Protein AF-A0ABC9W6N9-F1 (afdb_monomer_lite)

Foldseek 3Di:
DVLVVVVVVVVVVLVVVVVVLVVVVVVLVVVVVVVVVVLVVVVVVVVVPVVDDDDDDPDPDPVVVSVVVVVVVVVVSVVVVVVSVVVVVVSVVVVVVVVVVSVLPPQFDDDPADLVLLLQLQLCLDDVSKDALVSSLVSSCVVGVNSVHPDPVVSVVNVCCLVPDPQKDWAAPDPVCSPDHGTMIHGDPPPPDPPRNVVSCVVCVPCSPPPVSPD

Sequence (215 aa):
MQSIIVIVIVIIIIIVIVIIIIIIIIIVIVIIIIIVIVILRGWGGSLLQHHHHHRHRAGGDPCSSISIIIVIVIVIIIIIVIIIIVIVIVIIIIIVIVIVVIIRYRRHPKPPYSYLALIALVIRAAPGRRLKLAQIIQAISSLFPFFGGGYQGWKDSVRHNLSSNPCFAKVLKDPAKPKAKGNYWTVDAMAPPNKSIFDVWLSHPGDIVHPALRG

Structure (mmCIF, N/CA/C/O backbone):
data_AF-A0ABC9W6N9-F1
#
_entry.id   AF-A0ABC9W6N9-F1
#
loop_
_atom_site.group_PDB
_atom_site.id
_atom_site.type_symbol
_atom_site.label_atom_id
_atom_site.label_alt_id
_atom_site.label_comp_id
_atom_site.label_asym_id
_atom_site.label_entity_id
_atom_site.label_seq_id
_atom_site.pdbx_PDB_ins_code
_atom_site.Cartn_x
_atom_site.Cartn_y
_atom_site.Cartn_z
_atom_site.occupancy
_atom_site.B_iso_or_equiv
_atom_site.auth_seq_id
_atom_site.auth_comp_id
_atom_site.auth_asym_id
_atom_site.auth_atom_id
_atom_site.pdbx_PDB_model_num
ATOM 1 N N . MET A 1 1 ? 5.371 12.634 5.433 1.00 45.25 1 MET A N 1
ATOM 2 C CA . MET A 1 1 ? 6.660 13.110 4.881 1.00 45.25 1 MET A CA 1
ATOM 3 C C . MET A 1 1 ? 7.516 11.978 4.320 1.00 45.25 1 MET A C 1
ATOM 5 O O . MET A 1 1 ? 7.769 12.003 3.126 1.00 45.25 1 MET A O 1
ATOM 9 N N . GLN A 1 2 ? 7.874 10.952 5.107 1.00 51.97 2 GLN A N 1
ATOM 10 C CA . GLN A 1 2 ? 8.716 9.828 4.645 1.00 51.97 2 GLN A CA 1
ATOM 11 C C . GLN A 1 2 ? 8.194 9.128 3.372 1.00 51.97 2 GLN A C 1
ATOM 13 O O . GLN A 1 2 ? 8.961 8.900 2.446 1.00 51.97 2 GLN A O 1
ATOM 18 N N . SER A 1 3 ? 6.884 8.880 3.254 1.00 64.12 3 SER A N 1
ATOM 19 C CA . SER A 1 3 ? 6.321 8.237 2.054 1.00 64.12 3 SER A CA 1
ATOM 20 C C . SER A 1 3 ? 6.367 9.109 0.794 1.00 64.12 3 SER A C 1
ATOM 22 O O . SER A 1 3 ? 6.488 8.570 -0.295 1.00 64.12 3 SER A O 1
ATOM 24 N N . ILE A 1 4 ? 6.291 10.440 0.920 1.00 70.19 4 ILE A N 1
ATOM 25 C CA . ILE A 1 4 ? 6.306 11.355 -0.237 1.00 70.19 4 ILE A CA 1
ATOM 26 C C . ILE A 1 4 ? 7.721 11.456 -0.807 1.00 70.19 4 ILE A C 1
ATOM 28 O O . ILE A 1 4 ? 7.896 11.366 -2.013 1.00 70.19 4 ILE A O 1
ATOM 32 N N . ILE A 1 5 ? 8.731 11.561 0.060 1.00 72.31 5 ILE A N 1
ATOM 33 C CA . ILE A 1 5 ? 10.140 11.607 -0.353 1.00 72.31 5 ILE A CA 1
ATOM 34 C C . ILE A 1 5 ? 10.524 10.318 -1.090 1.00 72.31 5 ILE A C 1
ATOM 36 O O . ILE A 1 5 ? 11.121 10.381 -2.158 1.00 72.31 5 ILE A O 1
ATOM 40 N N . VAL A 1 6 ? 10.107 9.154 -0.578 1.00 73.06 6 VAL A N 1
ATOM 41 C CA . VAL A 1 6 ? 10.340 7.865 -1.252 1.00 73.06 6 VAL A CA 1
ATOM 42 C C . VAL A 1 6 ? 9.654 7.815 -2.620 1.00 73.06 6 VAL A C 1
ATOM 44 O O . VAL A 1 6 ? 10.265 7.371 -3.585 1.00 73.06 6 VAL A O 1
ATOM 47 N N . ILE A 1 7 ? 8.419 8.316 -2.732 1.00 71.75 7 ILE A N 1
ATOM 48 C CA . ILE A 1 7 ? 7.704 8.396 -4.016 1.00 71.75 7 ILE A CA 1
ATOM 49 C C . ILE A 1 7 ? 8.467 9.276 -5.011 1.00 71.75 7 ILE A C 1
ATOM 51 O O . ILE A 1 7 ? 8.666 8.871 -6.152 1.00 71.75 7 ILE A O 1
ATOM 55 N N . VAL A 1 8 ? 8.924 10.451 -4.579 1.00 78.00 8 VAL A N 1
ATOM 56 C CA . VAL A 1 8 ? 9.676 11.384 -5.429 1.00 78.00 8 VAL A CA 1
ATOM 57 C C . VAL A 1 8 ? 10.985 10.751 -5.906 1.00 78.00 8 VAL A C 1
ATOM 59 O O . VAL A 1 8 ? 11.274 10.795 -7.097 1.00 78.00 8 VAL A O 1
ATOM 62 N N . ILE A 1 9 ? 11.737 10.091 -5.019 1.00 79.12 9 ILE A N 1
ATOM 63 C CA . ILE A 1 9 ? 12.990 9.404 -5.375 1.00 79.12 9 ILE A CA 1
ATOM 64 C C . ILE A 1 9 ? 12.736 8.290 -6.395 1.00 79.12 9 ILE A C 1
ATOM 66 O O . ILE A 1 9 ? 13.444 8.198 -7.394 1.00 79.12 9 ILE A O 1
ATOM 70 N N . VAL A 1 10 ? 11.706 7.469 -6.180 1.00 78.50 10 VAL A N 1
ATOM 71 C CA . VAL A 1 10 ? 11.331 6.398 -7.113 1.00 78.50 10 VAL A CA 1
ATOM 72 C C . VAL A 1 10 ? 10.975 6.963 -8.488 1.00 78.50 10 VAL A C 1
ATOM 74 O O . VAL A 1 10 ? 11.448 6.447 -9.498 1.00 78.50 10 VAL A O 1
ATOM 77 N N . ILE A 1 11 ? 10.175 8.030 -8.540 1.00 80.62 11 ILE A N 1
ATOM 78 C CA . ILE A 1 11 ? 9.792 8.682 -9.799 1.00 80.62 11 ILE A CA 1
ATOM 79 C C . ILE A 1 11 ? 11.032 9.212 -10.526 1.00 80.62 11 ILE A C 1
ATOM 81 O O . ILE A 1 11 ? 11.170 8.990 -11.726 1.00 80.62 11 ILE A O 1
ATOM 85 N N . ILE A 1 12 ? 11.959 9.849 -9.807 1.00 84.31 12 ILE A N 1
ATOM 86 C CA . ILE A 1 12 ? 13.216 10.347 -10.380 1.00 84.31 12 ILE A CA 1
ATOM 87 C C . ILE A 1 12 ? 14.039 9.196 -10.969 1.00 84.31 12 ILE A C 1
ATOM 89 O O . ILE A 1 12 ? 14.492 9.300 -12.106 1.00 84.31 12 ILE A O 1
ATOM 93 N N . ILE A 1 13 ? 14.190 8.080 -10.246 1.00 82.25 13 ILE A N 1
ATOM 94 C CA . ILE A 1 13 ? 14.928 6.902 -10.734 1.00 82.25 13 ILE A CA 1
ATOM 95 C C . ILE A 1 13 ? 14.298 6.363 -12.025 1.00 82.25 13 ILE A C 1
ATOM 97 O O . ILE A 1 13 ? 15.013 6.084 -12.985 1.00 82.25 13 ILE A O 1
ATOM 101 N N . ILE A 1 14 ? 12.967 6.264 -12.078 1.00 79.88 14 ILE A N 1
ATOM 102 C CA . ILE A 1 14 ? 12.247 5.807 -13.274 1.00 79.88 14 ILE A CA 1
ATOM 103 C C . ILE A 1 14 ? 12.509 6.746 -14.456 1.00 79.88 14 ILE A C 1
ATOM 105 O O . ILE A 1 14 ? 12.846 6.277 -15.541 1.00 79.88 14 ILE A O 1
ATOM 109 N N . ILE A 1 15 ? 12.399 8.061 -14.249 1.00 83.94 15 ILE A N 1
ATOM 110 C CA . ILE A 1 15 ? 12.644 9.065 -15.293 1.00 83.94 15 ILE A CA 1
ATOM 111 C C . ILE A 1 15 ? 14.072 8.942 -15.834 1.00 83.94 15 ILE A C 1
ATOM 113 O O . ILE A 1 15 ? 14.265 8.917 -17.047 1.00 83.94 15 ILE A O 1
ATOM 117 N N . VAL A 1 16 ? 15.067 8.808 -14.953 1.00 86.00 16 VAL A N 1
ATOM 118 C CA . VAL A 1 16 ? 16.475 8.652 -15.347 1.00 86.00 16 VAL A CA 1
ATOM 119 C C . VAL A 1 16 ? 16.676 7.394 -16.196 1.00 86.00 16 VAL A C 1
ATOM 121 O O . VAL A 1 16 ? 17.311 7.465 -17.245 1.00 86.00 16 VAL A O 1
ATOM 124 N N . ILE A 1 17 ? 16.097 6.259 -15.798 1.00 81.31 17 ILE A N 1
ATOM 125 C CA . ILE A 1 17 ? 16.192 5.002 -16.558 1.00 81.31 17 ILE A CA 1
ATOM 126 C C . ILE A 1 17 ? 15.559 5.146 -17.949 1.00 81.31 17 ILE A C 1
ATOM 128 O O . ILE A 1 17 ? 16.148 4.719 -18.942 1.00 81.31 17 ILE A O 1
ATOM 132 N N . VAL A 1 18 ? 14.386 5.778 -18.042 1.00 82.19 18 VAL A N 1
ATOM 133 C CA . VAL A 1 18 ? 13.705 6.020 -19.324 1.00 82.19 18 VAL A CA 1
ATOM 134 C C . VAL A 1 18 ? 14.560 6.896 -20.240 1.00 82.19 18 VAL A C 1
ATOM 136 O O . VAL A 1 18 ? 14.723 6.570 -21.414 1.00 82.19 18 VAL A O 1
ATOM 139 N N . ILE A 1 19 ? 15.161 7.964 -19.708 1.00 85.56 19 ILE A N 1
ATOM 140 C CA . ILE A 1 19 ? 16.067 8.838 -20.466 1.00 85.56 19 ILE A CA 1
ATOM 141 C C . ILE A 1 19 ? 17.267 8.045 -20.999 1.00 85.56 19 ILE A C 1
ATOM 143 O O . ILE A 1 19 ? 17.601 8.171 -22.176 1.00 85.56 19 ILE A O 1
ATOM 147 N N . ILE A 1 20 ? 17.883 7.191 -20.176 1.00 83.88 20 ILE A N 1
ATOM 148 C CA . ILE A 1 20 ? 19.018 6.351 -20.593 1.00 83.88 20 ILE A CA 1
ATOM 149 C C . ILE A 1 20 ? 18.626 5.442 -21.767 1.00 83.88 20 ILE A C 1
ATOM 151 O O . ILE A 1 20 ? 19.380 5.324 -22.730 1.00 83.88 20 ILE A O 1
ATOM 155 N N . ILE A 1 21 ? 17.436 4.842 -21.737 1.00 82.12 21 ILE A N 1
ATOM 156 C CA . ILE A 1 21 ? 16.957 3.968 -22.821 1.00 82.12 21 ILE A CA 1
ATOM 157 C C . ILE A 1 21 ? 16.715 4.749 -24.102 1.00 82.12 21 ILE A C 1
ATOM 159 O O . ILE A 1 21 ? 17.116 4.295 -25.171 1.00 82.12 21 ILE A O 1
ATOM 163 N N . ILE A 1 22 ? 16.103 5.930 -24.004 1.00 83.88 22 ILE A N 1
ATOM 164 C CA . ILE A 1 22 ? 15.902 6.815 -25.155 1.00 83.88 22 ILE A CA 1
ATOM 165 C C . ILE A 1 22 ? 17.254 7.162 -25.789 1.00 83.88 22 ILE A C 1
ATOM 167 O O . ILE A 1 22 ? 17.398 7.071 -27.006 1.00 83.88 22 ILE A O 1
ATOM 171 N N . ILE A 1 23 ? 18.263 7.483 -24.976 1.00 86.94 23 ILE A N 1
ATOM 172 C CA . ILE A 1 23 ? 19.622 7.761 -25.457 1.00 86.94 23 ILE A CA 1
ATOM 173 C C . ILE A 1 23 ? 20.214 6.536 -26.168 1.00 86.94 23 ILE A C 1
ATOM 175 O O . ILE A 1 23 ? 20.739 6.678 -27.271 1.00 86.94 23 ILE A O 1
ATOM 179 N N . ILE A 1 24 ? 20.093 5.335 -25.593 1.00 83.62 24 ILE A N 1
ATOM 180 C CA . ILE A 1 24 ? 20.582 4.092 -26.217 1.00 83.62 24 ILE A CA 1
ATOM 181 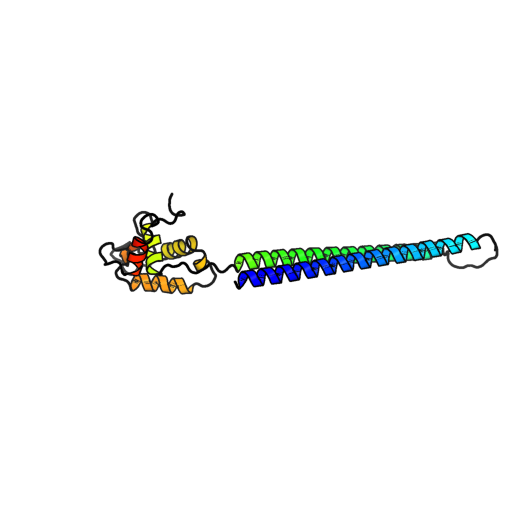C C . ILE A 1 24 ? 19.899 3.854 -27.569 1.00 83.62 24 ILE A C 1
ATOM 183 O O . ILE A 1 24 ? 20.578 3.558 -28.550 1.00 83.62 24 ILE A O 1
ATOM 187 N N . ILE A 1 25 ? 18.577 4.031 -27.647 1.00 82.56 25 ILE A N 1
ATOM 188 C CA . ILE A 1 25 ? 17.814 3.900 -28.896 1.00 82.56 25 ILE A CA 1
ATOM 189 C C . ILE A 1 25 ? 18.333 4.885 -29.949 1.00 82.56 25 ILE A C 1
ATOM 191 O O . ILE A 1 25 ? 18.595 4.484 -31.082 1.00 82.56 25 ILE A O 1
ATOM 195 N N . ILE A 1 26 ? 18.529 6.156 -29.581 1.00 87.06 26 ILE A N 1
ATOM 196 C CA . ILE A 1 26 ? 19.056 7.184 -30.489 1.00 87.06 26 ILE A CA 1
ATOM 197 C C . ILE A 1 26 ? 20.449 6.794 -30.995 1.00 87.06 26 ILE A C 1
ATOM 199 O O . ILE A 1 26 ? 20.699 6.866 -32.196 1.00 87.06 26 ILE A O 1
ATOM 203 N N . ILE A 1 27 ? 21.341 6.335 -30.112 1.00 85.50 27 ILE A N 1
ATOM 204 C CA . ILE A 1 27 ? 22.695 5.899 -30.487 1.00 85.50 27 ILE A CA 1
ATOM 205 C C . ILE A 1 27 ? 22.633 4.749 -31.496 1.00 85.50 27 ILE A C 1
ATOM 207 O O . ILE A 1 27 ? 23.319 4.791 -32.516 1.00 85.50 27 ILE A O 1
ATOM 211 N N . VAL A 1 28 ? 21.784 3.748 -31.254 1.00 82.81 28 VAL A N 1
ATOM 212 C CA . VAL A 1 28 ? 21.601 2.614 -32.172 1.00 82.81 28 VAL A CA 1
ATOM 213 C C . VAL A 1 28 ? 21.107 3.094 -33.536 1.00 82.81 28 VAL A C 1
ATOM 215 O O . VAL A 1 28 ? 21.670 2.701 -34.555 1.00 82.81 28 VAL A O 1
ATOM 218 N N . ILE A 1 29 ? 20.112 3.984 -33.575 1.00 83.81 29 ILE A N 1
ATOM 219 C CA . ILE A 1 29 ? 19.594 4.559 -34.827 1.00 83.81 29 ILE A CA 1
ATOM 220 C C . ILE A 1 29 ? 20.700 5.295 -35.590 1.00 83.81 29 ILE A C 1
ATOM 222 O O . ILE A 1 29 ? 20.851 5.104 -36.795 1.00 83.81 29 ILE A O 1
ATOM 226 N N . VAL A 1 30 ? 21.507 6.103 -34.901 1.00 87.88 30 VAL A N 1
ATOM 227 C CA . VAL A 1 30 ? 22.625 6.829 -35.518 1.00 87.88 30 VAL A CA 1
ATOM 228 C C . VAL A 1 30 ? 23.658 5.861 -36.098 1.00 87.88 30 VAL A C 1
ATOM 230 O O . VAL A 1 30 ? 24.093 6.051 -37.233 1.00 87.88 30 VAL A O 1
ATOM 233 N N . ILE A 1 31 ? 24.012 4.795 -35.373 1.00 83.44 31 ILE A N 1
ATOM 234 C CA . ILE A 1 31 ? 24.932 3.757 -35.866 1.00 83.44 31 ILE A CA 1
ATOM 235 C C . ILE A 1 31 ? 24.375 3.102 -37.135 1.00 83.44 31 ILE A C 1
ATOM 237 O O . ILE A 1 31 ? 25.110 2.941 -38.109 1.00 83.44 31 ILE A O 1
ATOM 241 N N . ILE A 1 32 ? 23.077 2.784 -37.163 1.00 80.31 32 ILE A N 1
ATOM 242 C CA . ILE A 1 32 ? 22.410 2.227 -38.348 1.00 80.31 32 ILE A CA 1
ATOM 243 C C . ILE A 1 32 ? 22.537 3.187 -39.534 1.00 80.31 32 ILE A C 1
ATOM 245 O O . ILE A 1 32 ? 22.957 2.770 -40.612 1.00 80.31 32 ILE A O 1
ATOM 249 N N . ILE A 1 33 ? 22.233 4.473 -39.337 1.00 85.38 33 ILE A N 1
ATOM 250 C CA . ILE A 1 33 ? 22.333 5.496 -40.389 1.00 85.38 33 ILE A CA 1
ATOM 251 C C . ILE A 1 33 ? 23.765 5.577 -40.933 1.00 85.38 33 ILE A C 1
ATOM 253 O O . ILE A 1 33 ? 23.958 5.603 -42.148 1.00 85.38 33 ILE A O 1
ATOM 257 N N . ILE A 1 34 ? 24.774 5.567 -40.058 1.00 85.12 34 ILE A N 1
ATOM 258 C CA . ILE A 1 34 ? 26.186 5.610 -40.463 1.00 85.12 34 ILE A CA 1
ATOM 259 C C . ILE A 1 34 ? 26.544 4.385 -41.311 1.00 85.12 34 ILE A C 1
ATOM 261 O O . ILE A 1 34 ? 27.134 4.543 -42.380 1.00 85.12 34 ILE A O 1
ATOM 265 N N . ILE A 1 35 ? 26.160 3.180 -40.881 1.00 81.00 35 ILE A N 1
ATOM 266 C CA . ILE A 1 35 ? 26.428 1.939 -41.625 1.00 81.00 35 ILE A CA 1
ATOM 267 C C . ILE A 1 35 ? 25.780 1.994 -43.013 1.00 81.00 35 ILE A C 1
ATOM 269 O O . ILE A 1 35 ? 26.439 1.700 -44.011 1.00 81.00 35 ILE A O 1
ATOM 273 N N . VAL A 1 36 ? 24.521 2.431 -43.096 1.00 81.69 36 VAL A N 1
ATOM 274 C CA . VAL A 1 36 ? 23.804 2.582 -44.370 1.00 81.69 36 VAL A CA 1
ATOM 275 C C . VAL A 1 36 ? 24.528 3.567 -45.292 1.00 81.69 36 VAL A C 1
ATOM 277 O O . VAL A 1 36 ? 24.762 3.252 -46.457 1.00 81.69 36 VAL A O 1
ATOM 280 N N . ILE A 1 37 ? 24.955 4.727 -44.781 1.00 82.81 37 ILE A N 1
ATOM 281 C CA . ILE A 1 37 ? 25.702 5.727 -45.563 1.00 82.81 37 ILE A CA 1
ATOM 282 C C . ILE A 1 37 ? 27.024 5.152 -46.086 1.00 82.81 37 ILE A C 1
ATOM 284 O O . ILE A 1 37 ? 27.371 5.382 -47.246 1.00 82.81 37 ILE A O 1
ATOM 288 N N . VAL A 1 38 ? 27.764 4.404 -45.262 1.00 82.25 38 VAL A N 1
ATOM 289 C CA . VAL A 1 38 ? 29.037 3.781 -45.661 1.00 82.25 38 VAL A CA 1
ATOM 290 C C . VAL A 1 38 ? 28.821 2.764 -46.783 1.00 82.25 38 VAL A C 1
ATOM 292 O O . VAL A 1 38 ? 29.557 2.787 -47.770 1.00 82.25 38 VAL A O 1
ATOM 295 N N . ILE A 1 39 ? 27.783 1.930 -46.686 1.00 75.62 39 ILE A N 1
ATOM 296 C CA . ILE A 1 39 ? 27.434 0.951 -47.727 1.00 75.62 39 ILE A CA 1
ATOM 297 C C . ILE A 1 39 ? 27.057 1.660 -49.035 1.00 75.62 39 ILE A C 1
ATOM 299 O O . ILE A 1 39 ? 27.590 1.319 -50.092 1.00 75.62 39 ILE A O 1
ATOM 303 N N . LEU A 1 40 ? 26.195 2.682 -48.971 1.00 75.88 40 LEU A N 1
ATOM 304 C CA . LEU A 1 40 ? 25.764 3.447 -50.148 1.00 75.88 40 LEU A CA 1
ATOM 305 C C . LEU A 1 40 ? 26.939 4.156 -50.841 1.00 75.88 40 LEU A C 1
ATOM 307 O O . LEU A 1 40 ? 27.027 4.157 -52.069 1.00 75.88 40 LEU A O 1
ATOM 311 N N . ARG A 1 41 ? 27.885 4.711 -50.072 1.00 77.44 41 ARG A N 1
ATOM 312 C CA . ARG A 1 41 ? 29.111 5.317 -50.622 1.00 77.44 41 ARG A CA 1
ATOM 313 C C . ARG A 1 41 ? 30.062 4.281 -51.230 1.00 77.44 41 ARG A C 1
ATOM 315 O O . ARG A 1 41 ? 30.667 4.564 -52.260 1.00 77.44 41 ARG A O 1
ATOM 322 N N . GLY A 1 42 ? 30.162 3.085 -50.646 1.00 65.38 42 GLY A N 1
ATOM 323 C CA . GLY A 1 42 ? 30.957 1.975 -51.190 1.00 65.38 42 GLY A CA 1
ATOM 324 C C . GLY A 1 42 ? 30.431 1.441 -52.530 1.00 65.38 42 GLY A C 1
ATOM 325 O O . GLY A 1 42 ? 31.217 1.075 -53.404 1.00 65.38 42 GLY A O 1
ATOM 326 N N . TRP A 1 43 ? 29.111 1.469 -52.736 1.00 57.91 43 TRP A N 1
ATOM 327 C CA . TRP A 1 43 ? 28.477 1.128 -54.017 1.00 57.91 43 TRP A CA 1
ATOM 328 C C . TRP A 1 43 ? 28.735 2.176 -55.108 1.00 57.91 43 TRP A C 1
ATOM 330 O O . TRP A 1 43 ? 28.989 1.813 -56.258 1.00 57.91 43 TRP A O 1
ATOM 340 N N . GLY A 1 44 ? 28.741 3.465 -54.751 1.00 54.72 44 GLY A N 1
ATOM 341 C CA . GLY A 1 44 ? 29.000 4.560 -55.694 1.00 54.72 44 GLY A CA 1
ATOM 342 C C . GLY A 1 44 ? 30.388 4.511 -56.350 1.00 54.72 44 GLY A C 1
ATOM 343 O O . GLY A 1 44 ? 30.533 4.914 -57.500 1.00 54.72 44 GLY A O 1
ATOM 344 N N . GLY A 1 45 ? 31.397 3.967 -55.659 1.00 53.16 45 GLY A N 1
ATOM 345 C CA . GLY A 1 45 ? 32.758 3.823 -56.195 1.00 53.16 45 GLY A CA 1
ATOM 346 C C . GLY A 1 45 ? 32.940 2.648 -57.165 1.00 53.16 45 GLY A C 1
ATOM 347 O O . GLY A 1 45 ? 33.686 2.764 -58.134 1.00 53.16 45 GLY A O 1
ATOM 348 N N . SER A 1 46 ? 32.232 1.532 -56.958 1.00 53.38 46 SER A N 1
ATOM 349 C CA . SER A 1 46 ? 32.385 0.332 -57.803 1.00 53.38 46 SER A CA 1
ATOM 350 C C . SER A 1 46 ? 31.701 0.464 -59.170 1.00 53.38 46 SER A C 1
ATOM 352 O O . SER A 1 46 ? 32.166 -0.119 -60.149 1.00 53.38 46 SER A O 1
ATOM 354 N N . LEU A 1 47 ? 30.633 1.264 -59.271 1.00 53.31 47 LEU A N 1
ATOM 355 C CA . LEU A 1 47 ? 29.901 1.464 -60.529 1.00 53.31 47 LEU A CA 1
ATOM 356 C C . LEU A 1 47 ? 30.684 2.318 -61.549 1.00 53.31 47 LEU A C 1
ATOM 358 O O . LEU A 1 47 ? 30.552 2.115 -62.752 1.00 53.31 47 LEU A O 1
ATOM 362 N N . LEU A 1 48 ? 31.536 3.237 -61.081 1.00 54.69 48 LEU A N 1
ATOM 363 C CA . LEU A 1 48 ? 32.344 4.124 -61.934 1.00 54.69 48 LEU A CA 1
ATOM 364 C C . LEU A 1 48 ? 33.602 3.453 -62.510 1.00 54.69 48 LEU A C 1
ATOM 366 O O . LEU A 1 48 ? 34.125 3.902 -63.526 1.00 54.69 48 LEU A O 1
ATOM 370 N N . GLN A 1 49 ? 34.082 2.363 -61.905 1.00 50.62 49 GLN A N 1
ATOM 371 C CA . GLN A 1 49 ? 35.320 1.689 -62.322 1.00 50.62 49 GLN A CA 1
ATOM 372 C C . GLN A 1 49 ? 35.076 0.512 -63.281 1.00 50.62 49 GLN A C 1
ATOM 374 O O . GLN A 1 49 ? 35.978 0.097 -64.011 1.00 50.62 49 GLN A O 1
ATOM 379 N N . HIS A 1 50 ? 33.835 0.019 -63.353 1.00 48.16 50 HIS A N 1
ATOM 380 C CA . HIS A 1 50 ? 33.453 -1.095 -64.223 1.00 48.16 50 HIS A CA 1
ATOM 381 C C . HIS A 1 50 ? 33.406 -0.727 -65.719 1.00 48.16 50 HIS A C 1
ATOM 383 O O . HIS A 1 50 ? 33.308 -1.616 -66.566 1.00 48.16 50 HIS A O 1
ATOM 389 N N . HIS A 1 51 ? 33.529 0.560 -66.073 1.00 52.59 51 HIS A N 1
ATOM 390 C CA . HIS A 1 51 ? 33.511 0.981 -67.474 1.00 52.59 51 HIS A CA 1
ATOM 391 C C . HIS A 1 51 ? 34.864 0.826 -68.198 1.00 52.59 51 HIS A C 1
ATOM 393 O O . HIS A 1 51 ? 34.892 0.972 -69.417 1.00 52.59 51 HIS A O 1
ATOM 399 N N . HIS A 1 52 ? 35.971 0.492 -67.506 1.00 53.22 52 HIS A N 1
ATOM 400 C CA . HIS A 1 52 ? 37.310 0.593 -68.114 1.00 53.22 52 HIS A CA 1
ATOM 401 C C . HIS A 1 52 ? 38.217 -0.649 -68.182 1.00 53.22 52 HIS A C 1
ATOM 403 O O . HIS A 1 52 ? 39.252 -0.551 -68.842 1.00 53.22 52 HIS A O 1
ATOM 409 N N . HIS A 1 53 ? 37.892 -1.825 -67.626 1.00 49.84 53 HIS A N 1
ATOM 410 C CA . HIS A 1 53 ? 38.812 -2.971 -67.766 1.00 49.84 53 HIS A CA 1
ATOM 411 C C . HIS A 1 53 ? 38.156 -4.360 -67.808 1.00 49.84 53 HIS A C 1
ATOM 413 O O . HIS A 1 53 ? 37.826 -4.954 -66.786 1.00 49.84 53 HIS A O 1
ATOM 419 N N . HIS A 1 54 ? 38.083 -4.929 -69.016 1.00 49.50 54 HIS A N 1
ATOM 420 C CA . HIS A 1 54 ? 38.037 -6.374 -69.230 1.00 49.50 54 HIS A CA 1
ATOM 421 C C . HIS A 1 54 ? 39.451 -6.961 -69.084 1.00 49.50 54 HIS A C 1
ATOM 423 O O . HIS A 1 54 ? 40.287 -6.768 -69.968 1.00 49.50 54 HIS A O 1
ATOM 429 N N . ARG A 1 55 ? 39.716 -7.727 -68.016 1.00 49.78 55 ARG A N 1
ATOM 430 C CA . ARG A 1 55 ? 40.568 -8.931 -68.083 1.00 49.78 55 ARG A CA 1
ATOM 431 C C . ARG A 1 55 ? 40.424 -9.821 -66.841 1.00 49.78 55 ARG A C 1
ATOM 433 O O . ARG A 1 55 ? 40.307 -9.347 -65.719 1.00 49.78 55 ARG A O 1
ATOM 440 N N . HIS A 1 56 ? 40.436 -11.124 -67.111 1.00 54.12 56 HIS A N 1
ATOM 441 C CA . HIS A 1 56 ? 40.235 -12.267 -66.220 1.00 54.12 56 HIS A CA 1
ATOM 442 C C . HIS A 1 56 ? 40.918 -12.189 -64.843 1.00 54.12 56 HIS A C 1
ATOM 444 O O . HIS A 1 56 ? 42.139 -12.067 -64.762 1.00 54.12 56 HIS A O 1
ATOM 450 N N . ARG A 1 57 ? 40.145 -12.442 -63.778 1.00 51.56 57 ARG A N 1
ATOM 451 C CA . ARG A 1 57 ? 40.585 -13.159 -62.569 1.00 51.56 57 ARG A CA 1
ATOM 452 C C . ARG A 1 57 ? 39.379 -13.827 -61.909 1.00 51.56 57 ARG A C 1
ATOM 454 O O . ARG A 1 57 ? 38.359 -13.181 -61.702 1.00 51.56 57 ARG A O 1
ATOM 461 N N . ALA A 1 58 ? 39.525 -15.108 -61.575 1.00 51.88 58 ALA A N 1
ATOM 462 C CA . ALA A 1 58 ? 38.642 -15.814 -60.657 1.00 51.88 58 ALA A CA 1
ATOM 463 C C . ALA A 1 58 ? 38.793 -15.182 -59.263 1.00 51.88 58 ALA A C 1
ATOM 465 O O . ALA A 1 58 ? 39.712 -15.505 -58.516 1.00 51.88 58 ALA A O 1
ATOM 466 N N . GLY A 1 59 ? 37.949 -14.202 -58.964 1.00 50.50 59 GLY A N 1
ATOM 467 C CA . GLY A 1 59 ? 37.778 -13.610 -57.644 1.00 50.50 59 GLY A CA 1
ATOM 468 C C . GLY A 1 59 ? 36.307 -13.751 -57.295 1.00 50.50 59 GLY A C 1
ATOM 469 O O . GLY A 1 59 ? 35.470 -13.408 -58.123 1.00 50.50 59 GLY A O 1
ATOM 470 N N . GLY A 1 60 ? 36.005 -14.334 -56.132 1.00 55.25 60 GLY A N 1
ATOM 471 C CA . GLY A 1 60 ? 34.632 -14.624 -55.714 1.00 55.25 60 GLY A CA 1
ATOM 472 C C . GLY A 1 60 ? 33.706 -13.416 -55.875 1.00 55.25 60 GLY A C 1
ATOM 473 O O . GLY A 1 60 ? 34.118 -12.287 -55.612 1.00 55.25 60 GLY A O 1
ATOM 474 N N . ASP A 1 61 ? 32.474 -13.671 -56.327 1.00 59.25 61 ASP A N 1
ATOM 475 C CA . ASP A 1 61 ? 31.504 -12.644 -56.705 1.00 59.25 61 ASP A CA 1
ATOM 476 C C . ASP A 1 61 ? 31.308 -11.610 -55.581 1.00 59.25 61 ASP A C 1
ATOM 478 O O . ASP A 1 61 ? 30.720 -11.940 -54.540 1.00 59.25 61 ASP A O 1
ATO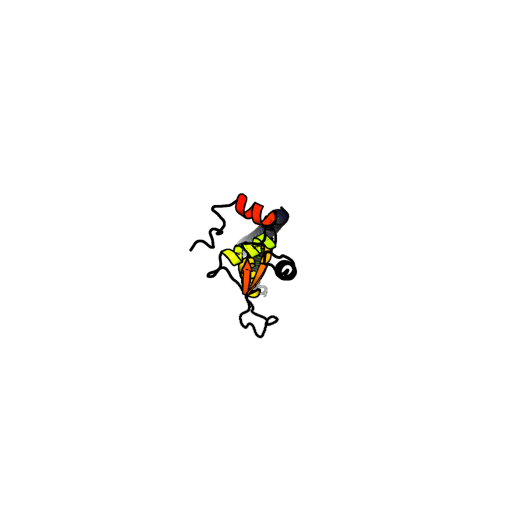M 482 N N . PRO A 1 62 ? 31.728 -10.344 -55.778 1.00 59.56 62 PRO A N 1
ATOM 483 C CA . PRO A 1 62 ? 31.615 -9.286 -54.771 1.00 59.56 62 PRO A CA 1
ATOM 484 C C . PRO A 1 62 ? 30.170 -9.062 -54.298 1.00 59.56 62 PRO A C 1
ATOM 486 O O . PRO A 1 62 ? 29.932 -8.725 -53.137 1.00 59.56 62 PRO A O 1
ATOM 489 N N . CYS A 1 63 ? 29.190 -9.318 -55.175 1.00 59.59 63 CYS A N 1
ATOM 490 C CA . CYS A 1 63 ? 27.760 -9.248 -54.865 1.00 59.59 63 CYS A CA 1
ATOM 491 C C . CYS A 1 63 ? 27.320 -10.244 -53.777 1.00 59.59 63 CYS A C 1
ATOM 493 O O . CYS A 1 63 ? 26.402 -9.942 -53.009 1.00 59.59 63 CYS A O 1
ATOM 495 N N . SER A 1 64 ? 27.976 -11.406 -53.667 1.00 65.25 64 SER A N 1
ATOM 496 C CA . SER A 1 64 ? 27.650 -12.416 -52.651 1.00 65.25 64 SER A CA 1
ATOM 497 C C . SER A 1 64 ? 28.132 -11.993 -51.259 1.00 65.25 64 SER A C 1
ATOM 499 O O . SER A 1 64 ? 27.369 -12.049 -50.295 1.00 65.25 64 SER A O 1
ATOM 501 N N . SER A 1 65 ? 29.354 -11.461 -51.154 1.00 68.38 65 SER A N 1
ATOM 502 C CA . SER A 1 65 ? 29.919 -10.982 -49.887 1.00 68.38 65 SER A CA 1
ATOM 503 C C . SER A 1 65 ? 29.183 -9.751 -49.349 1.00 68.38 65 SER A C 1
ATOM 505 O O . SER A 1 65 ? 28.927 -9.665 -48.150 1.00 68.38 65 SER A O 1
ATOM 507 N N . ILE A 1 66 ? 28.773 -8.827 -50.224 1.00 70.06 66 ILE A N 1
ATOM 508 C CA . ILE A 1 66 ? 27.986 -7.643 -49.840 1.00 70.06 66 ILE A CA 1
ATOM 509 C C . ILE A 1 66 ? 26.603 -8.045 -49.311 1.00 70.06 66 ILE A C 1
ATOM 511 O O . ILE A 1 66 ? 26.160 -7.524 -48.287 1.00 70.06 66 ILE A O 1
ATOM 515 N N . SER A 1 67 ? 25.944 -9.005 -49.963 1.00 74.00 67 SER A N 1
ATOM 516 C CA . SER A 1 67 ? 24.635 -9.505 -49.526 1.00 74.00 67 SER A CA 1
ATOM 517 C C . SER A 1 67 ? 24.708 -10.161 -48.143 1.00 74.00 67 SER A C 1
ATOM 519 O O . SER A 1 67 ? 23.836 -9.939 -47.306 1.00 74.00 67 SER A O 1
ATOM 521 N N . ILE A 1 68 ? 25.787 -10.898 -47.855 1.00 78.19 68 ILE A N 1
ATOM 522 C CA . ILE A 1 68 ? 26.020 -11.518 -46.542 1.00 78.19 68 ILE A CA 1
ATOM 523 C C . ILE A 1 68 ? 26.209 -10.458 -45.448 1.00 78.19 68 ILE A C 1
ATOM 525 O O . ILE A 1 68 ? 25.613 -10.571 -44.378 1.00 78.19 68 ILE A O 1
ATOM 529 N N . ILE A 1 69 ? 26.983 -9.400 -45.711 1.00 78.62 69 ILE A N 1
ATOM 530 C CA . ILE A 1 69 ? 27.200 -8.310 -44.745 1.00 78.62 69 ILE A CA 1
ATOM 531 C C . ILE A 1 69 ? 25.877 -7.614 -44.402 1.00 78.62 69 ILE A C 1
ATOM 533 O O . ILE A 1 69 ? 25.602 -7.362 -43.231 1.00 78.62 69 ILE A O 1
ATOM 537 N N . ILE A 1 70 ? 25.031 -7.351 -45.401 1.00 78.00 70 ILE A N 1
ATOM 538 C CA . ILE A 1 70 ? 23.714 -6.732 -45.193 1.00 78.00 70 ILE A CA 1
ATOM 539 C C . ILE A 1 70 ? 22.836 -7.614 -44.302 1.00 78.00 70 ILE A C 1
ATOM 541 O O . ILE A 1 70 ? 22.243 -7.120 -43.343 1.00 78.00 70 ILE A O 1
ATOM 545 N N . VAL A 1 71 ? 22.791 -8.919 -44.574 1.00 80.94 71 VAL A N 1
ATOM 546 C CA . VAL A 1 71 ? 22.024 -9.870 -43.759 1.00 80.94 71 VAL A CA 1
ATOM 547 C C . VAL A 1 71 ? 22.534 -9.887 -42.317 1.00 80.94 71 VAL A C 1
ATOM 549 O O . VAL A 1 71 ? 21.731 -9.792 -41.392 1.00 80.94 71 VAL A O 1
ATOM 552 N N . ILE A 1 72 ? 23.852 -9.927 -42.104 1.00 82.56 72 ILE A N 1
ATOM 553 C CA . ILE A 1 72 ? 24.451 -9.896 -40.760 1.00 82.56 72 ILE A CA 1
ATOM 554 C C . ILE A 1 72 ? 24.072 -8.608 -40.018 1.00 82.56 72 ILE A C 1
ATOM 556 O O . ILE A 1 72 ? 23.665 -8.665 -38.859 1.00 82.56 72 ILE A O 1
ATOM 560 N N . VAL A 1 73 ? 24.149 -7.451 -40.679 1.00 80.88 73 VAL A N 1
ATOM 561 C CA . VAL A 1 73 ? 23.774 -6.159 -40.084 1.00 80.88 73 VAL A CA 1
ATOM 562 C C . VAL A 1 73 ? 22.295 -6.139 -39.699 1.00 80.88 73 VAL A C 1
ATOM 564 O O . VAL A 1 73 ? 21.963 -5.742 -38.584 1.00 80.88 73 VAL A O 1
ATOM 567 N N . ILE A 1 74 ? 21.404 -6.611 -40.573 1.00 80.75 74 ILE A N 1
ATOM 568 C CA . ILE A 1 74 ? 19.964 -6.695 -40.288 1.00 80.75 74 ILE A CA 1
ATOM 569 C C . ILE A 1 74 ? 19.704 -7.602 -39.081 1.00 80.75 74 ILE A C 1
ATOM 5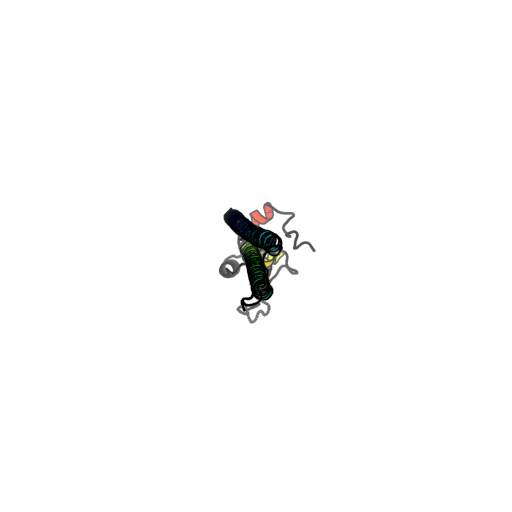71 O O . ILE A 1 74 ? 18.944 -7.232 -38.187 1.00 80.75 74 ILE A O 1
ATOM 575 N N . VAL A 1 75 ? 20.366 -8.758 -39.012 1.00 84.62 75 VAL A N 1
ATOM 576 C CA . VAL A 1 75 ? 20.243 -9.686 -37.880 1.00 84.62 75 VAL A CA 1
ATOM 577 C C . VAL A 1 75 ? 20.710 -9.031 -36.578 1.00 84.62 75 VAL A C 1
ATOM 579 O O . VAL A 1 75 ? 20.010 -9.117 -35.571 1.00 84.62 75 VAL A O 1
ATOM 582 N N . ILE A 1 76 ? 21.838 -8.314 -36.592 1.00 83.00 76 ILE A N 1
ATOM 583 C CA . ILE A 1 76 ? 22.338 -7.574 -35.423 1.00 83.00 76 ILE A CA 1
ATOM 584 C C . ILE A 1 76 ? 21.325 -6.514 -34.973 1.00 83.00 76 ILE A C 1
ATOM 586 O O . ILE A 1 76 ? 21.045 -6.402 -33.780 1.00 83.00 76 ILE A O 1
ATOM 590 N N . ILE A 1 77 ? 20.732 -5.770 -35.908 1.00 81.38 77 ILE A N 1
ATOM 591 C CA . ILE A 1 77 ? 19.708 -4.761 -35.603 1.00 81.38 77 ILE A CA 1
ATOM 592 C C . ILE A 1 77 ? 18.491 -5.411 -34.943 1.00 81.38 77 ILE A C 1
ATOM 594 O O . ILE A 1 77 ? 18.029 -4.928 -33.911 1.00 81.38 77 ILE A O 1
ATOM 598 N N . ILE A 1 78 ? 17.998 -6.521 -35.496 1.00 84.38 78 ILE A N 1
ATOM 599 C CA . ILE A 1 78 ? 16.859 -7.258 -34.934 1.00 84.38 78 ILE A CA 1
ATOM 600 C C . ILE A 1 78 ? 17.167 -7.704 -33.500 1.00 84.38 78 ILE A C 1
ATOM 602 O O . ILE A 1 78 ? 16.344 -7.503 -32.609 1.00 84.38 78 ILE A O 1
ATOM 606 N N . ILE A 1 79 ? 18.365 -8.241 -33.250 1.00 87.00 79 ILE A N 1
ATOM 607 C CA . ILE A 1 79 ? 18.795 -8.653 -31.908 1.00 87.00 79 ILE A CA 1
ATOM 608 C C . ILE A 1 79 ? 18.806 -7.458 -30.945 1.00 87.00 79 ILE A C 1
ATOM 610 O O . ILE A 1 79 ? 18.265 -7.558 -29.844 1.00 87.00 79 ILE A O 1
ATOM 614 N N . ILE A 1 80 ? 19.363 -6.313 -31.351 1.00 83.56 80 ILE A N 1
ATOM 615 C CA . ILE A 1 80 ? 19.401 -5.100 -30.520 1.00 83.56 80 ILE A CA 1
ATOM 616 C C . ILE A 1 80 ? 17.984 -4.607 -30.202 1.00 83.56 80 ILE A C 1
ATOM 618 O O . ILE A 1 80 ? 17.689 -4.287 -29.050 1.00 83.56 80 ILE A O 1
ATOM 622 N N . VAL A 1 81 ? 17.088 -4.585 -31.190 1.00 83.69 81 VAL A N 1
ATOM 623 C CA . VAL A 1 81 ? 15.684 -4.188 -30.999 1.00 83.69 81 VAL A CA 1
ATOM 624 C C . VAL A 1 81 ? 14.986 -5.119 -30.007 1.00 83.69 81 VAL A C 1
ATOM 626 O O . VAL A 1 81 ? 14.315 -4.639 -29.095 1.00 83.69 81 VAL A O 1
ATOM 629 N N . ILE A 1 82 ? 15.186 -6.434 -30.125 1.00 86.50 82 ILE A N 1
ATOM 630 C CA . ILE A 1 82 ? 14.638 -7.417 -29.179 1.00 86.50 82 ILE A CA 1
ATOM 631 C C . ILE A 1 82 ? 15.163 -7.157 -27.763 1.00 86.50 82 ILE A C 1
ATOM 633 O O . ILE A 1 82 ? 14.374 -7.128 -26.820 1.00 86.50 82 ILE A O 1
ATOM 637 N N . ILE A 1 83 ? 16.467 -6.913 -27.600 1.00 85.00 83 ILE A N 1
ATOM 638 C CA . ILE A 1 83 ? 17.071 -6.603 -26.294 1.00 85.00 83 ILE A CA 1
ATOM 639 C C . ILE A 1 83 ? 16.432 -5.349 -25.683 1.00 85.00 83 ILE A C 1
ATOM 641 O O . ILE A 1 83 ? 16.065 -5.361 -24.508 1.00 85.00 83 ILE A O 1
ATOM 645 N N . ILE A 1 84 ? 16.240 -4.289 -26.472 1.00 82.88 84 ILE A N 1
ATOM 646 C CA . ILE A 1 84 ? 15.593 -3.052 -26.015 1.00 82.88 84 ILE A CA 1
ATOM 647 C C . ILE A 1 84 ? 14.153 -3.327 -25.566 1.00 82.88 84 ILE A C 1
ATOM 649 O O . ILE A 1 84 ? 13.762 -2.888 -24.484 1.00 82.88 84 ILE A O 1
ATOM 653 N N . ILE A 1 85 ? 13.377 -4.089 -26.344 1.00 84.12 85 ILE A N 1
ATOM 654 C CA . ILE A 1 85 ? 12.000 -4.467 -25.988 1.00 84.12 85 ILE A CA 1
ATOM 655 C C . ILE A 1 85 ? 11.975 -5.228 -24.658 1.00 84.12 85 ILE A C 1
ATOM 657 O O . ILE A 1 85 ? 11.174 -4.905 -23.780 1.00 84.12 85 ILE A O 1
ATOM 661 N N . VAL A 1 86 ? 12.872 -6.199 -24.475 1.00 87.88 86 VAL A N 1
ATOM 662 C CA . VAL A 1 86 ? 12.975 -6.970 -23.228 1.00 87.88 86 VAL A CA 1
ATOM 663 C C . VAL A 1 86 ? 13.298 -6.055 -22.045 1.00 87.88 86 VAL A C 1
ATOM 665 O O . VAL A 1 86 ? 12.637 -6.148 -21.012 1.00 87.88 86 VAL A O 1
ATOM 668 N N . ILE A 1 87 ? 14.252 -5.132 -22.193 1.00 83.12 87 ILE A N 1
ATOM 669 C CA . ILE A 1 87 ? 14.605 -4.162 -21.144 1.00 83.12 87 ILE A CA 1
ATOM 670 C C . ILE A 1 87 ? 13.392 -3.301 -20.770 1.00 83.12 87 ILE A C 1
ATOM 672 O O . ILE A 1 87 ? 13.097 -3.135 -19.585 1.00 83.12 87 ILE A O 1
ATOM 676 N N . VAL A 1 88 ? 12.654 -2.795 -21.761 1.00 83.00 88 VAL A N 1
ATOM 677 C CA . VAL A 1 88 ? 11.442 -1.994 -21.537 1.00 83.00 88 VAL A CA 1
ATOM 678 C C . VAL A 1 88 ? 10.390 -2.795 -20.767 1.00 83.00 88 VAL A C 1
ATOM 680 O O . VAL A 1 88 ? 9.841 -2.291 -19.786 1.00 83.00 88 VAL A O 1
ATOM 683 N N . ILE A 1 89 ? 10.144 -4.052 -21.147 1.00 85.81 89 ILE A N 1
ATOM 684 C CA . ILE A 1 89 ? 9.199 -4.935 -20.445 1.00 85.81 89 ILE A CA 1
ATOM 685 C C . ILE A 1 89 ? 9.621 -5.138 -18.986 1.00 85.81 89 ILE A C 1
ATOM 687 O O . ILE A 1 89 ? 8.798 -4.990 -18.081 1.00 85.81 89 ILE A O 1
ATOM 691 N N . VAL A 1 90 ? 10.900 -5.431 -18.735 1.00 85.69 90 VAL A N 1
ATOM 692 C CA . VAL A 1 90 ? 11.431 -5.617 -17.374 1.00 85.69 90 VAL A CA 1
ATOM 693 C C . VAL A 1 90 ? 11.217 -4.361 -16.528 1.00 85.69 90 VAL A C 1
ATOM 695 O O . VAL A 1 90 ? 10.803 -4.455 -15.373 1.00 85.69 90 VAL A O 1
ATOM 698 N N . ILE A 1 91 ? 11.422 -3.177 -17.099 1.00 81.81 91 ILE A N 1
ATOM 699 C CA . ILE A 1 91 ? 11.212 -1.909 -16.391 1.00 81.81 91 ILE A CA 1
ATOM 700 C C . ILE A 1 91 ? 9.744 -1.678 -16.073 1.00 81.81 91 ILE A C 1
ATOM 702 O O . ILE A 1 91 ? 9.431 -1.296 -14.947 1.00 81.81 91 ILE A O 1
ATOM 706 N N . ILE A 1 92 ? 8.838 -1.952 -17.012 1.00 82.94 92 ILE A N 1
ATOM 707 C CA . ILE A 1 92 ? 7.394 -1.868 -16.759 1.00 82.94 92 ILE A CA 1
ATOM 708 C C . ILE A 1 92 ? 7.017 -2.773 -15.580 1.00 82.94 92 ILE A C 1
ATOM 710 O O . ILE A 1 92 ? 6.307 -2.335 -14.675 1.00 82.94 92 ILE A O 1
ATOM 714 N N . ILE A 1 93 ? 7.545 -3.999 -15.532 1.00 86.31 93 ILE A N 1
ATOM 715 C CA . ILE A 1 93 ? 7.313 -4.930 -14.420 1.00 86.31 93 ILE A CA 1
ATOM 716 C C . ILE A 1 93 ? 7.829 -4.347 -13.097 1.00 86.31 93 ILE A C 1
ATOM 718 O O . ILE A 1 93 ? 7.098 -4.346 -12.105 1.00 86.31 93 ILE A O 1
ATOM 722 N N . ILE A 1 94 ? 9.051 -3.806 -13.071 1.00 83.62 94 ILE A N 1
ATOM 723 C CA . ILE A 1 94 ? 9.624 -3.172 -11.873 1.00 83.62 94 ILE A CA 1
ATOM 724 C C . ILE A 1 94 ? 8.751 -1.999 -11.412 1.00 83.62 94 ILE A C 1
ATOM 726 O O . ILE A 1 94 ? 8.447 -1.897 -10.224 1.00 83.62 94 ILE A O 1
ATOM 730 N N . ILE A 1 95 ? 8.293 -1.147 -12.332 1.00 81.25 95 ILE A N 1
ATOM 731 C CA . ILE A 1 95 ? 7.406 -0.017 -12.029 1.00 81.25 95 ILE A CA 1
ATOM 732 C C . ILE A 1 95 ? 6.109 -0.514 -11.386 1.00 81.25 95 ILE A C 1
ATOM 734 O O . ILE A 1 95 ? 5.712 0.000 -10.340 1.00 81.25 95 ILE A O 1
ATOM 738 N N . VAL A 1 96 ? 5.471 -1.537 -11.961 1.00 84.88 96 VAL A N 1
ATOM 739 C CA . VAL A 1 96 ? 4.241 -2.128 -11.413 1.00 84.88 96 VAL A CA 1
ATOM 740 C C . VAL A 1 96 ? 4.480 -2.665 -10.002 1.00 84.88 96 VAL A C 1
ATOM 742 O O . VAL A 1 96 ? 3.705 -2.357 -9.095 1.00 84.88 96 VAL A O 1
ATOM 745 N N . ILE A 1 97 ? 5.569 -3.407 -9.783 1.00 84.56 97 ILE A N 1
ATOM 746 C CA . ILE A 1 97 ? 5.932 -3.933 -8.459 1.00 84.56 97 ILE A CA 1
ATOM 747 C C . ILE A 1 97 ? 6.107 -2.789 -7.462 1.00 84.56 97 ILE A C 1
ATOM 749 O O . ILE A 1 97 ? 5.536 -2.826 -6.372 1.00 84.56 97 ILE A O 1
ATOM 753 N N . VAL A 1 98 ? 6.853 -1.748 -7.828 1.00 81.19 98 VAL A N 1
ATOM 754 C CA . VAL A 1 98 ? 7.113 -0.611 -6.944 1.00 81.19 98 VAL A CA 1
ATOM 755 C C . VAL A 1 98 ? 5.829 0.155 -6.628 1.00 81.19 98 VAL A C 1
ATOM 757 O O . VAL A 1 98 ? 5.606 0.495 -5.468 1.00 81.19 98 VAL A O 1
ATOM 760 N N . ILE A 1 99 ? 4.940 0.372 -7.601 1.00 79.44 99 ILE A N 1
ATOM 761 C CA . ILE A 1 99 ? 3.625 0.991 -7.370 1.00 79.44 99 ILE A CA 1
ATOM 762 C C . ILE A 1 99 ? 2.809 0.157 -6.378 1.00 79.44 99 ILE A C 1
ATOM 764 O O . ILE A 1 99 ? 2.285 0.701 -5.402 1.00 79.44 99 ILE A O 1
ATOM 768 N N . VAL A 1 100 ? 2.735 -1.162 -6.577 1.00 80.25 100 VAL A N 1
ATOM 769 C CA . VAL A 1 100 ? 2.025 -2.076 -5.670 1.00 80.25 100 VAL A CA 1
ATOM 770 C C . VAL A 1 100 ? 2.615 -2.008 -4.261 1.00 80.25 100 VAL A C 1
ATOM 772 O O . VAL A 1 100 ? 1.870 -1.889 -3.286 1.00 80.25 100 VAL A O 1
ATOM 775 N N . VAL A 1 101 ? 3.942 -2.020 -4.138 1.00 79.19 101 VAL A N 1
ATOM 776 C CA . VAL A 1 101 ? 4.648 -1.876 -2.859 1.00 79.19 101 VAL A CA 1
ATOM 777 C C . VAL A 1 101 ? 4.316 -0.527 -2.219 1.00 79.19 101 VAL A C 1
ATOM 779 O O . VAL A 1 101 ? 3.895 -0.493 -1.069 1.00 79.19 101 VAL A O 1
ATOM 782 N N . ILE A 1 102 ? 4.394 0.588 -2.940 1.00 73.00 102 ILE A N 1
ATOM 783 C CA . ILE A 1 102 ? 4.073 1.922 -2.407 1.00 73.00 102 ILE A CA 1
ATOM 784 C C . ILE A 1 102 ? 2.632 1.988 -1.891 1.00 73.00 102 ILE A C 1
ATOM 786 O O . ILE A 1 102 ? 2.400 2.520 -0.803 1.00 73.00 102 ILE A O 1
ATOM 790 N N . ILE A 1 103 ? 1.670 1.433 -2.634 1.00 71.44 103 ILE A N 1
ATOM 791 C CA . ILE A 1 103 ? 0.267 1.360 -2.204 1.00 71.44 103 ILE A CA 1
ATOM 792 C C . ILE A 1 103 ? 0.162 0.584 -0.884 1.00 71.44 103 ILE A C 1
ATOM 794 O O . ILE A 1 103 ? -0.511 1.038 0.040 1.00 71.44 103 ILE A O 1
ATOM 798 N N . ARG A 1 104 ? 0.880 -0.537 -0.751 1.00 69.19 104 ARG A N 1
ATOM 799 C CA . ARG A 1 104 ? 0.918 -1.350 0.478 1.00 69.19 104 ARG A CA 1
ATOM 800 C C . ARG A 1 104 ? 1.665 -0.681 1.639 1.00 69.19 104 ARG A C 1
ATOM 802 O O . ARG A 1 104 ? 1.331 -0.939 2.791 1.00 69.19 104 ARG A O 1
ATOM 809 N N . TYR A 1 105 ? 2.656 0.167 1.363 1.00 65.75 105 TYR A N 1
ATOM 810 C CA . TYR A 1 105 ? 3.506 0.823 2.367 1.00 65.75 105 TYR A CA 1
ATOM 811 C C . TYR A 1 105 ? 3.017 2.210 2.800 1.00 65.75 105 TYR A C 1
ATOM 813 O O . TYR A 1 105 ? 3.669 2.855 3.632 1.00 65.75 105 TYR A O 1
ATOM 821 N N . ARG A 1 106 ? 1.867 2.687 2.305 1.00 64.31 106 ARG A N 1
ATOM 822 C CA . ARG A 1 106 ? 1.237 3.892 2.858 1.00 64.31 106 ARG A CA 1
ATOM 823 C C . ARG A 1 106 ? 0.837 3.631 4.309 1.00 64.31 106 ARG A C 1
ATOM 825 O O . ARG A 1 106 ? -0.199 3.042 4.598 1.00 64.31 106 ARG A O 1
ATOM 832 N N . ARG A 1 107 ? 1.675 4.085 5.245 1.00 65.75 107 ARG A N 1
ATOM 833 C CA . ARG A 1 107 ? 1.336 4.078 6.668 1.00 65.75 107 ARG A CA 1
ATOM 834 C C . ARG A 1 107 ? 0.195 5.057 6.884 1.00 65.75 107 ARG A C 1
ATOM 836 O O . ARG A 1 107 ? 0.384 6.269 6.785 1.00 65.75 107 ARG A O 1
ATOM 843 N N . HIS A 1 108 ? -0.983 4.522 7.167 1.00 76.75 108 HIS A N 1
ATOM 844 C CA . HIS A 1 108 ? -2.095 5.336 7.623 1.00 76.75 108 HIS A CA 1
ATOM 845 C C . HIS A 1 108 ? -1.708 6.026 8.941 1.00 76.75 108 HIS A C 1
ATOM 847 O O . HIS A 1 108 ? -0.977 5.438 9.742 1.00 76.75 108 HIS A O 1
ATOM 853 N N . PRO A 1 109 ? -2.130 7.275 9.173 1.00 76.00 109 PRO A N 1
ATOM 854 C CA . PRO A 1 109 ? -1.891 7.938 10.446 1.00 76.00 109 PRO A CA 1
ATOM 855 C C . PRO A 1 109 ? -2.661 7.224 11.562 1.00 76.00 109 PRO A C 1
ATOM 857 O O . PRO A 1 109 ? -3.760 6.708 11.345 1.00 76.00 109 PRO A O 1
ATOM 860 N N . LYS A 1 110 ? -2.082 7.197 12.768 1.00 78.06 110 LYS A N 1
ATOM 861 C CA . LYS A 1 110 ? -2.776 6.684 13.952 1.00 78.06 110 LYS A CA 1
ATOM 862 C C . LYS A 1 110 ? -4.016 7.556 14.208 1.00 78.06 110 LYS A C 1
ATOM 864 O O . LYS A 1 110 ? -3.865 8.777 14.257 1.00 78.06 110 LYS A O 1
ATOM 869 N N . PRO A 1 111 ? -5.209 6.968 14.397 1.00 82.25 111 PRO A N 1
ATOM 870 C CA . PRO A 1 111 ? -6.399 7.739 14.734 1.00 82.25 111 PRO A CA 1
ATOM 871 C C . PRO A 1 111 ? -6.203 8.524 16.043 1.00 82.25 111 PRO A C 1
ATOM 873 O O . PRO A 1 111 ? -5.567 7.996 16.963 1.00 82.25 111 PRO A O 1
ATOM 876 N N . PRO A 1 112 ? -6.771 9.736 16.178 1.00 80.75 112 PRO A N 1
ATOM 877 C CA . PRO A 1 112 ? -6.679 10.556 17.389 1.00 80.75 112 PRO A CA 1
ATOM 878 C C . PRO A 1 112 ? -7.619 10.055 18.506 1.00 80.75 112 PRO A C 1
ATOM 880 O O . PRO A 1 112 ? -8.246 10.841 19.207 1.00 80.75 112 PRO A O 1
ATOM 883 N N . TYR A 1 113 ? -7.735 8.736 18.677 1.00 81.31 113 TYR A N 1
ATOM 884 C CA . TYR A 1 113 ? -8.631 8.097 19.639 1.00 81.31 113 TYR A CA 1
ATOM 885 C C . TYR A 1 113 ? -7.861 7.117 20.526 1.00 81.31 113 TYR A C 1
ATOM 887 O O . TYR A 1 113 ? -6.972 6.392 20.066 1.00 81.31 113 TYR A O 1
ATOM 895 N N . SER A 1 114 ? -8.220 7.068 21.812 1.00 86.19 114 SER A N 1
ATOM 896 C CA . SER A 1 114 ? -7.733 6.031 22.725 1.00 86.19 114 SER A CA 1
ATOM 897 C C . SER A 1 114 ? -8.312 4.664 22.340 1.00 86.19 114 SER A C 1
ATOM 899 O O . SER A 1 114 ? -9.359 4.574 21.696 1.00 86.19 114 SER A O 1
ATOM 901 N N . TYR A 1 115 ? -7.675 3.568 22.764 1.00 88.75 115 TYR A N 1
ATOM 902 C CA . TYR A 1 115 ? -8.237 2.231 22.532 1.00 88.75 115 TYR A CA 1
ATOM 903 C C . TYR A 1 115 ? -9.639 2.074 23.130 1.00 88.75 115 TYR A C 1
ATOM 905 O O . TYR A 1 115 ? -10.482 1.418 22.529 1.00 88.75 115 TYR A O 1
ATOM 913 N N . LEU A 1 116 ? -9.914 2.713 24.269 1.00 87.88 116 LEU A N 1
ATOM 914 C CA . LEU A 1 116 ? -11.229 2.678 24.906 1.00 87.88 116 LEU A CA 1
ATOM 915 C C . LEU A 1 116 ? -12.278 3.367 24.040 1.00 87.88 116 LEU A C 1
ATOM 917 O O . LEU A 1 116 ? -13.344 2.801 23.819 1.00 87.88 116 LEU A O 1
ATOM 921 N N . ALA A 1 117 ? -11.954 4.547 23.509 1.00 84.31 117 ALA A N 1
ATOM 922 C CA . ALA A 1 117 ? -12.820 5.258 22.582 1.00 84.31 117 ALA A CA 1
ATOM 923 C C . ALA A 1 117 ? -13.122 4.418 21.334 1.00 84.31 117 ALA A C 1
ATOM 925 O O . ALA A 1 117 ? -14.282 4.283 20.954 1.00 84.31 117 ALA A O 1
ATOM 926 N N . LEU A 1 118 ? -12.098 3.792 20.743 1.00 87.25 118 LEU A N 1
ATOM 927 C CA . LEU A 1 118 ? -12.252 2.920 19.574 1.00 87.25 118 LEU A CA 1
ATOM 928 C C . LEU A 1 118 ? -13.166 1.722 19.865 1.00 87.25 118 LEU A C 1
ATOM 930 O O . LEU A 1 118 ? -14.065 1.425 19.082 1.00 87.25 118 LEU A O 1
ATOM 934 N N . ILE A 1 119 ? -12.958 1.044 20.998 1.00 90.81 119 ILE A N 1
ATOM 935 C CA . ILE A 1 119 ? -13.768 -0.109 21.419 1.00 90.81 119 ILE A CA 1
ATOM 936 C C . ILE A 1 119 ? -15.217 0.320 21.683 1.00 90.81 119 ILE A C 1
ATOM 938 O O . ILE A 1 119 ? -16.149 -0.329 21.207 1.00 90.81 119 ILE A O 1
ATOM 942 N N . ALA A 1 120 ? -15.420 1.420 22.410 1.00 87.31 120 ALA A N 1
ATOM 943 C CA . ALA A 1 120 ? -16.749 1.932 22.719 1.00 87.31 120 ALA A CA 1
ATOM 944 C C . ALA A 1 120 ? -17.510 2.336 21.449 1.00 87.31 120 ALA A C 1
ATOM 946 O O . ALA A 1 120 ? -18.690 2.014 21.322 1.00 87.31 120 ALA A O 1
ATOM 947 N N . LEU A 1 121 ? -16.829 2.974 20.493 1.00 85.38 121 LEU A N 1
ATOM 948 C CA . LEU A 1 121 ? -17.391 3.370 19.203 1.00 85.38 121 LEU A CA 1
ATOM 949 C C . LEU A 1 121 ? -17.953 2.161 18.442 1.00 85.38 121 LEU A C 1
ATOM 951 O O . LEU A 1 121 ? -19.125 2.159 18.065 1.00 85.38 121 LEU A O 1
ATOM 955 N N . VAL A 1 122 ? -17.150 1.103 18.267 1.00 90.06 122 VAL A N 1
ATOM 956 C CA . VAL A 1 122 ? -17.577 -0.074 17.490 1.00 90.06 122 VAL A CA 1
ATOM 957 C C . VAL A 1 122 ? -18.664 -0.885 18.190 1.00 90.06 122 VAL A C 1
ATOM 959 O O . VAL A 1 122 ? -19.580 -1.368 17.530 1.00 90.06 122 VAL A O 1
ATOM 962 N N . ILE A 1 123 ? -18.616 -1.007 19.522 1.00 89.69 123 ILE A N 1
ATOM 963 C CA . ILE A 1 123 ? -19.669 -1.689 20.290 1.00 89.69 123 ILE A CA 1
ATOM 964 C C . ILE A 1 123 ? -20.980 -0.905 20.204 1.00 89.69 123 ILE A C 1
ATOM 966 O O . ILE A 1 123 ? -22.041 -1.500 20.018 1.00 89.69 123 ILE A O 1
ATOM 970 N N . ARG A 1 124 ? -20.927 0.429 20.300 1.00 85.25 124 ARG A N 1
ATOM 971 C CA . ARG A 1 124 ? -22.117 1.278 20.190 1.00 85.25 124 ARG A CA 1
ATOM 972 C C . ARG A 1 124 ? -22.724 1.235 18.794 1.00 85.25 124 ARG A C 1
ATOM 974 O O . ARG A 1 124 ? -23.944 1.274 18.706 1.00 85.25 124 ARG A O 1
ATOM 981 N N . ALA A 1 125 ? -21.928 1.159 17.737 1.00 84.25 125 ALA A N 1
ATOM 982 C CA . ALA A 1 125 ? -22.456 1.063 16.379 1.00 84.25 125 ALA A CA 1
ATOM 983 C C . ALA A 1 125 ? -23.091 -0.304 16.063 1.00 84.25 125 ALA A C 1
ATOM 985 O O . ALA A 1 125 ? -23.851 -0.423 15.107 1.00 84.25 125 ALA A O 1
ATOM 986 N N . ALA A 1 126 ? -22.795 -1.340 16.851 1.00 87.50 126 ALA A N 1
ATOM 987 C CA . ALA A 1 126 ? -23.299 -2.680 16.597 1.00 87.50 126 ALA A CA 1
ATOM 988 C C . ALA A 1 126 ? -24.800 -2.832 16.915 1.00 87.50 126 ALA A C 1
ATOM 990 O O . ALA A 1 126 ? -25.283 -2.297 17.924 1.00 87.50 126 ALA A O 1
ATOM 991 N N . PRO A 1 127 ? -25.533 -3.650 16.135 1.00 84.56 127 PRO A N 1
ATOM 992 C CA . PRO A 1 127 ? -26.905 -4.015 16.463 1.00 84.56 127 PRO A CA 1
ATOM 993 C C . PRO A 1 127 ? -26.943 -4.729 17.821 1.00 84.56 127 PRO A C 1
ATOM 995 O O . PRO A 1 127 ? -26.220 -5.696 18.066 1.00 84.56 127 PRO A O 1
ATOM 998 N N . GLY A 1 128 ? -27.761 -4.214 18.740 1.00 85.62 128 GLY A N 1
ATOM 999 C CA . GLY A 1 128 ? -27.846 -4.718 20.114 1.00 85.62 128 GLY A CA 1
ATOM 1000 C C . GLY A 1 128 ? -26.718 -4.264 21.047 1.00 85.62 128 GLY A C 1
ATOM 1001 O O . GLY A 1 128 ? -26.573 -4.850 22.117 1.00 85.62 128 GLY A O 1
ATOM 1002 N N . ARG A 1 129 ? -25.921 -3.251 20.658 1.00 88.12 129 ARG A N 1
ATOM 1003 C CA . ARG A 1 129 ? -24.886 -2.596 21.489 1.00 88.12 129 ARG A CA 1
ATOM 1004 C C . ARG A 1 129 ? -23.868 -3.566 22.106 1.00 88.12 129 ARG A C 1
ATOM 1006 O O . ARG A 1 129 ? -23.325 -3.309 23.177 1.00 88.12 129 ARG A O 1
ATOM 1013 N N . ARG A 1 130 ? -23.612 -4.696 21.440 1.00 91.06 130 ARG A N 1
ATOM 1014 C CA . ARG A 1 130 ? -22.731 -5.757 21.940 1.00 91.06 130 ARG A CA 1
ATOM 1015 C C . ARG A 1 130 ? -21.975 -6.447 20.814 1.00 91.06 130 ARG A C 1
ATOM 1017 O O . ARG A 1 130 ? -22.542 -6.723 19.761 1.00 91.06 130 ARG A O 1
ATOM 1024 N N . LEU A 1 131 ? -20.713 -6.794 21.051 1.00 93.50 131 LEU A N 1
ATOM 1025 C CA . LEU A 1 131 ? -19.859 -7.484 20.076 1.00 93.50 131 LEU A CA 1
ATOM 1026 C C . LEU A 1 131 ? -18.957 -8.524 20.739 1.00 93.50 131 LEU A C 1
ATOM 1028 O O . LEU A 1 131 ? -18.547 -8.381 21.887 1.00 93.50 131 LEU A O 1
ATOM 1032 N N . LYS A 1 132 ? -18.584 -9.569 19.999 1.00 94.31 132 LYS A N 1
ATOM 1033 C CA . LYS A 1 132 ? -17.515 -10.494 20.408 1.00 94.31 132 LYS A CA 1
ATOM 1034 C C . LYS A 1 132 ? -16.150 -9.835 20.207 1.00 94.31 132 LYS A C 1
ATOM 1036 O O . LYS A 1 132 ? -15.979 -9.045 19.285 1.00 94.31 132 LYS A O 1
ATOM 1041 N N . LEU A 1 133 ? -15.139 -10.251 20.974 1.00 93.62 133 LEU A N 1
ATOM 1042 C CA . LEU A 1 133 ? -13.756 -9.756 20.828 1.00 93.62 133 LEU A CA 1
ATOM 1043 C C . LEU A 1 133 ? -13.254 -9.785 19.371 1.00 93.62 133 LEU A C 1
ATOM 1045 O O . LEU A 1 133 ? -12.661 -8.819 18.902 1.00 93.62 133 LEU A O 1
ATOM 1049 N N . ALA A 1 134 ? -13.508 -10.883 18.649 1.00 93.06 134 ALA A N 1
ATOM 1050 C CA . ALA A 1 134 ? -13.107 -11.012 17.248 1.00 93.06 134 ALA A CA 1
ATOM 1051 C C . ALA A 1 134 ? -13.787 -9.965 16.350 1.00 93.06 134 ALA A C 1
ATOM 1053 O O . ALA A 1 134 ? -13.136 -9.394 15.480 1.00 93.06 134 ALA A O 1
ATOM 1054 N N . GLN A 1 135 ? -15.063 -9.668 16.611 1.00 93.88 135 GLN A N 1
ATOM 1055 C CA . GLN A 1 135 ? -15.822 -8.660 15.873 1.00 93.88 135 GLN A CA 1
ATOM 1056 C C . GLN A 1 135 ? -15.347 -7.243 16.211 1.00 93.88 135 GLN A C 1
ATOM 1058 O O . GLN A 1 135 ? -15.253 -6.422 15.312 1.00 93.88 135 GLN A O 1
ATOM 1063 N N . ILE A 1 136 ? -14.987 -6.965 17.470 1.00 94.19 136 ILE A N 1
ATOM 1064 C CA . ILE A 1 136 ? -14.401 -5.675 17.882 1.00 94.19 136 ILE A CA 1
ATOM 1065 C C . ILE A 1 136 ? -13.089 -5.431 17.134 1.00 94.19 136 ILE A C 1
ATOM 1067 O O . ILE A 1 136 ? -12.902 -4.376 16.537 1.00 94.19 136 ILE A O 1
ATOM 1071 N N . ILE A 1 137 ? -12.197 -6.424 17.130 1.00 93.88 137 ILE A N 1
ATOM 1072 C CA . ILE A 1 137 ? -10.926 -6.367 16.401 1.00 93.88 137 ILE A CA 1
ATOM 1073 C C . ILE A 1 137 ? -11.182 -6.122 14.906 1.00 93.88 137 ILE A C 1
ATOM 1075 O O . ILE A 1 137 ? -10.605 -5.204 14.333 1.00 93.88 137 ILE A O 1
ATOM 1079 N N . GLN A 1 138 ? -12.075 -6.896 14.287 1.00 93.00 138 GLN A N 1
ATOM 1080 C CA . GLN A 1 138 ? -12.388 -6.752 12.865 1.00 93.00 138 GLN A CA 1
ATOM 1081 C C . GLN A 1 138 ? -12.981 -5.375 12.533 1.00 93.00 138 GLN A C 1
ATOM 1083 O O . GLN A 1 138 ? -12.545 -4.749 11.569 1.00 93.00 138 GLN A O 1
ATOM 1088 N N . ALA A 1 139 ? -13.924 -4.889 13.344 1.00 91.12 139 ALA A N 1
ATOM 1089 C CA . ALA A 1 139 ? -14.567 -3.594 13.155 1.00 91.12 139 ALA A CA 1
ATOM 1090 C C . ALA A 1 139 ? -13.562 -2.440 13.276 1.00 91.12 139 ALA A C 1
ATOM 1092 O O . ALA A 1 139 ? -13.543 -1.546 12.435 1.00 91.12 139 ALA A O 1
ATOM 1093 N N . ILE A 1 140 ? -12.673 -2.471 14.277 1.00 91.50 140 ILE A N 1
ATOM 1094 C CA . ILE A 1 140 ? -11.631 -1.445 14.439 1.00 91.50 140 ILE A CA 1
ATOM 1095 C C . ILE A 1 140 ? -10.704 -1.420 13.215 1.00 91.50 140 ILE A C 1
ATOM 1097 O O . ILE A 1 140 ? -10.403 -0.341 12.708 1.00 91.50 140 ILE A O 1
ATOM 1101 N N . SER A 1 141 ? -10.280 -2.583 12.708 1.00 91.12 141 SER A N 1
ATOM 1102 C CA . SER A 1 141 ? -9.401 -2.643 11.534 1.00 91.12 141 SER A CA 1
ATOM 1103 C C . SER A 1 141 ? -10.087 -2.271 10.222 1.00 91.12 141 SER A C 1
ATOM 1105 O O . SER A 1 141 ? -9.410 -1.791 9.318 1.00 91.12 141 SER A O 1
ATOM 1107 N N . SER A 1 142 ? -11.404 -2.471 10.103 1.00 88.81 142 SER A N 1
ATOM 1108 C CA . SER A 1 142 ? -12.163 -2.034 8.926 1.00 88.81 142 SER A CA 1
ATOM 1109 C C . SER A 1 142 ? -12.444 -0.531 8.939 1.00 88.81 142 SER A C 1
ATOM 1111 O O . SER A 1 142 ? -12.425 0.097 7.888 1.00 88.81 142 SER A O 1
ATOM 1113 N N . LEU A 1 143 ? -12.687 0.049 10.119 1.00 86.50 143 LEU A N 1
ATOM 1114 C CA . LEU A 1 143 ? -12.942 1.484 10.286 1.00 86.50 143 LEU A CA 1
ATOM 1115 C C . LEU A 1 143 ? -11.676 2.326 10.159 1.00 86.50 143 LEU A C 1
ATOM 1117 O O . LEU A 1 143 ? -11.707 3.418 9.600 1.00 86.50 143 LEU A O 1
ATOM 1121 N N . PHE 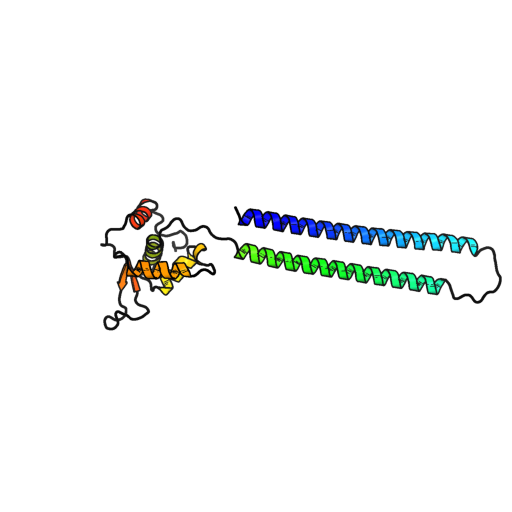A 1 144 ? -10.561 1.822 10.680 1.00 87.38 144 PHE A N 1
ATOM 1122 C CA . PHE A 1 144 ? -9.312 2.562 10.751 1.00 87.38 144 PHE A CA 1
ATOM 1123 C C . PHE A 1 144 ? -8.198 1.761 10.070 1.00 87.38 144 PHE A C 1
ATOM 1125 O O . PHE A 1 144 ? -7.601 0.875 10.694 1.00 87.38 144 PHE A O 1
ATOM 1132 N N . PRO A 1 145 ? -7.847 2.112 8.818 1.00 84.44 145 PRO A N 1
ATOM 1133 C CA . PRO A 1 145 ? -6.830 1.405 8.038 1.00 84.44 145 PRO A CA 1
ATOM 1134 C C . PRO A 1 145 ? -5.450 1.303 8.717 1.00 84.44 145 PRO A C 1
ATOM 1136 O O . PRO A 1 145 ? -4.673 0.402 8.407 1.00 84.44 145 PRO A O 1
ATOM 1139 N N . PHE A 1 146 ? -5.157 2.165 9.701 1.00 85.75 146 PHE A N 1
ATOM 1140 C CA . PHE A 1 146 ? -3.983 2.057 10.583 1.00 85.75 146 PHE A CA 1
ATOM 1141 C C . PHE A 1 146 ? -3.829 0.672 11.230 1.00 85.75 146 PHE A C 1
ATOM 1143 O O . PHE A 1 146 ? -2.710 0.176 11.353 1.00 85.75 146 PHE A O 1
ATOM 1150 N N . PHE A 1 147 ? -4.932 0.020 11.608 1.00 87.50 147 PHE A N 1
ATOM 1151 C CA . PHE A 1 147 ? -4.911 -1.291 12.267 1.00 87.50 147 PHE A CA 1
ATOM 1152 C C . PHE A 1 147 ? -4.960 -2.478 11.289 1.00 87.50 147 PHE A C 1
ATOM 1154 O O . PHE A 1 147 ? -4.888 -3.626 11.728 1.00 87.50 147 PHE A O 1
ATOM 1161 N N . GLY A 1 148 ? -5.063 -2.225 9.979 1.00 81.62 148 GLY A N 1
ATOM 1162 C CA . GLY A 1 148 ? -5.081 -3.249 8.925 1.00 81.62 148 GLY A CA 1
ATOM 1163 C C . GLY A 1 148 ? -3.696 -3.735 8.476 1.00 81.62 148 GLY A C 1
ATOM 1164 O O . GLY A 1 148 ? -3.601 -4.610 7.618 1.00 81.62 148 GLY A O 1
ATOM 1165 N N . GLY A 1 149 ? -2.617 -3.169 9.027 1.00 79.69 149 GLY A N 1
ATOM 1166 C CA . GLY A 1 149 ? -1.242 -3.547 8.692 1.00 79.69 149 GLY A CA 1
ATOM 1167 C C . GLY A 1 149 ? -0.795 -4.898 9.270 1.00 79.69 149 GLY A C 1
ATOM 1168 O O . GLY A 1 149 ? -1.512 -5.566 10.014 1.00 79.69 149 GLY A O 1
ATOM 1169 N N . GLY A 1 150 ? 0.449 -5.288 8.964 1.00 77.06 150 GLY A N 1
ATOM 1170 C CA . GLY A 1 150 ? 1.037 -6.546 9.448 1.00 77.06 150 GLY A CA 1
ATOM 1171 C C . GLY A 1 150 ? 1.244 -6.610 10.968 1.00 77.06 150 GLY A C 1
ATOM 1172 O O . GLY A 1 150 ? 1.241 -7.696 11.541 1.00 77.06 150 GLY A O 1
ATOM 1173 N N . TYR A 1 151 ? 1.369 -5.463 11.644 1.00 82.69 151 TYR A N 1
ATOM 1174 C CA . TYR A 1 151 ? 1.548 -5.399 13.095 1.00 82.69 151 TYR A CA 1
ATOM 1175 C C . TYR A 1 151 ? 0.250 -5.721 13.849 1.00 82.69 151 TYR A C 1
ATOM 1177 O O . TYR A 1 151 ? -0.766 -5.050 13.678 1.00 82.69 151 TYR A O 1
ATOM 1185 N N . GLN A 1 152 ? 0.301 -6.721 14.734 1.00 87.25 152 GLN A N 1
ATOM 1186 C CA . GLN A 1 152 ? -0.871 -7.231 15.461 1.00 87.25 152 GLN A CA 1
ATOM 1187 C C . GLN A 1 152 ? -0.892 -6.886 16.959 1.00 87.25 152 GLN A C 1
ATOM 1189 O O . GLN A 1 152 ? -1.872 -7.209 17.629 1.00 87.25 152 GLN A O 1
ATOM 1194 N N . GLY A 1 153 ? 0.136 -6.216 17.499 1.00 89.31 153 GLY A N 1
ATOM 1195 C CA . GLY A 1 153 ? 0.254 -5.961 18.947 1.00 89.31 153 GLY A CA 1
ATOM 1196 C C . GLY A 1 153 ? -0.847 -5.063 19.525 1.00 89.31 153 GLY A C 1
ATOM 1197 O O . GLY A 1 153 ? -1.198 -5.168 20.696 1.00 89.31 153 GLY A O 1
ATOM 1198 N N . TRP A 1 154 ? -1.504 -4.252 18.693 1.00 92.19 154 TRP A N 1
ATOM 1199 C CA . TRP A 1 154 ? -2.681 -3.480 19.104 1.00 92.19 154 TRP A CA 1
ATOM 1200 C C . TRP A 1 154 ? -3.859 -4.372 19.547 1.00 92.19 154 TRP A C 1
ATOM 1202 O O . TRP A 1 154 ? -4.684 -3.949 20.359 1.00 92.19 154 TRP A O 1
ATOM 1212 N N . LYS A 1 155 ? -3.938 -5.626 19.067 1.00 94.62 155 LYS A N 1
ATOM 1213 C CA . LYS A 1 155 ? -4.965 -6.591 19.490 1.00 94.62 155 LYS A CA 1
ATOM 1214 C C . LYS A 1 155 ? -4.801 -6.980 20.960 1.00 94.62 155 LYS A C 1
ATOM 1216 O O . LYS A 1 155 ? -5.805 -7.243 21.623 1.00 94.62 155 LYS A O 1
ATOM 1221 N N . ASP A 1 156 ? -3.569 -7.004 21.472 1.00 93.62 156 ASP A N 1
ATOM 1222 C CA . ASP A 1 156 ? -3.296 -7.190 22.901 1.00 93.62 156 ASP A CA 1
ATOM 1223 C C . ASP A 1 156 ? -3.758 -5.987 23.710 1.00 93.62 156 ASP A C 1
ATOM 1225 O O . ASP A 1 156 ? -4.438 -6.157 24.721 1.00 93.62 156 ASP A O 1
ATOM 1229 N N . SER A 1 157 ? -3.507 -4.772 23.216 1.00 94.12 157 SER A N 1
ATOM 1230 C CA . SER A 1 157 ? -4.034 -3.557 23.840 1.00 94.12 157 SER A CA 1
ATOM 1231 C C . SER A 1 157 ? -5.564 -3.580 23.914 1.00 94.12 157 SER A C 1
ATOM 1233 O O . SER A 1 157 ? -6.125 -3.215 24.943 1.00 94.12 157 SER A O 1
ATOM 1235 N N . VAL A 1 158 ? -6.260 -4.063 22.878 1.00 93.62 158 VAL A N 1
ATOM 1236 C CA . VAL A 1 158 ? -7.727 -4.222 22.908 1.00 93.62 158 VAL A CA 1
ATOM 1237 C C . VAL A 1 158 ? -8.167 -5.243 23.962 1.00 93.62 158 VAL A C 1
ATOM 1239 O O . VAL A 1 158 ? -9.063 -4.954 24.753 1.00 93.62 158 VAL A O 1
ATOM 1242 N N . ARG A 1 159 ? -7.528 -6.421 24.014 1.00 94.00 159 ARG A N 1
ATOM 1243 C CA . ARG A 1 159 ? -7.833 -7.465 25.013 1.00 94.00 159 ARG A CA 1
ATOM 1244 C C . ARG A 1 159 ? -7.634 -6.975 26.445 1.00 94.00 159 ARG A C 1
ATOM 1246 O O . ARG A 1 159 ? -8.490 -7.217 27.296 1.00 94.00 159 ARG A O 1
ATOM 1253 N N . HIS A 1 160 ? -6.519 -6.289 26.682 1.00 92.19 160 HIS A N 1
ATOM 1254 C CA . HIS A 1 160 ? -6.187 -5.696 27.969 1.00 92.19 160 HIS A CA 1
ATOM 1255 C C . HIS A 1 160 ? -7.245 -4.666 28.374 1.00 92.19 160 HIS A C 1
ATOM 1257 O O . HIS A 1 160 ? -7.851 -4.794 29.431 1.00 92.19 160 HIS A O 1
ATOM 1263 N N . ASN A 1 161 ? -7.571 -3.717 27.491 1.00 91.88 161 ASN A N 1
ATOM 1264 C CA . ASN A 1 161 ? -8.528 -2.660 27.813 1.00 91.88 161 ASN A CA 1
ATOM 1265 C C . ASN A 1 161 ? -9.943 -3.172 28.101 1.00 91.88 161 ASN A C 1
ATOM 1267 O O . ASN A 1 161 ? -10.585 -2.636 28.999 1.00 91.88 161 ASN A O 1
ATOM 1271 N N . LEU A 1 162 ? -10.408 -4.207 27.396 1.00 91.25 162 LEU A N 1
ATOM 1272 C CA . LEU A 1 162 ? -11.703 -4.837 27.676 1.00 91.25 162 LEU A CA 1
ATOM 1273 C C . LEU A 1 162 ? -11.769 -5.468 29.070 1.00 91.25 162 LEU A C 1
ATOM 1275 O O . LEU A 1 162 ? -12.829 -5.486 29.677 1.00 91.25 162 LEU A O 1
ATOM 1279 N N . SER A 1 163 ? -10.654 -6.002 29.567 1.00 89.88 163 SER A N 1
ATOM 1280 C CA . SER A 1 163 ? -10.627 -6.696 30.861 1.00 89.88 163 SER A CA 1
ATOM 1281 C C . SER A 1 163 ? -10.291 -5.764 32.026 1.00 89.88 163 SER A C 1
ATOM 1283 O O . SER A 1 163 ? -10.696 -6.035 33.150 1.00 89.88 163 SER A O 1
ATOM 1285 N N . SER A 1 164 ? -9.535 -4.694 31.768 1.00 87.44 164 SER A N 1
ATOM 1286 C CA . SER A 1 164 ? -9.004 -3.797 32.800 1.00 87.44 164 SER A CA 1
ATOM 1287 C C . SER A 1 164 ? -9.862 -2.563 33.068 1.00 87.44 164 SER A C 1
ATOM 1289 O O . SER A 1 164 ? -9.685 -1.941 34.109 1.00 87.44 164 SER A O 1
ATOM 1291 N N . ASN A 1 165 ? -10.771 -2.185 32.162 1.00 86.50 165 ASN A N 1
ATOM 1292 C CA . ASN A 1 165 ? -11.595 -0.988 32.342 1.00 86.50 165 ASN A CA 1
ATOM 1293 C C . ASN A 1 165 ? -13.038 -1.349 32.722 1.00 86.50 165 ASN A C 1
ATOM 1295 O O . ASN A 1 165 ? -13.673 -2.112 31.993 1.00 86.50 165 ASN A O 1
ATOM 1299 N N . PRO A 1 166 ? -13.600 -0.736 33.780 1.00 83.81 166 PRO A N 1
ATOM 1300 C CA . PRO A 1 166 ? -14.952 -1.038 34.256 1.00 83.81 166 PRO A CA 1
ATOM 1301 C C . PRO A 1 166 ? -16.056 -0.621 33.274 1.00 83.81 166 PRO A C 1
ATOM 1303 O O . PRO A 1 166 ? -17.156 -1.152 33.331 1.00 83.81 166 PRO A O 1
ATOM 1306 N N . CYS A 1 167 ? -15.767 0.276 32.325 1.00 84.12 167 CYS A N 1
ATOM 1307 C CA . CYS A 1 167 ? -16.719 0.676 31.286 1.00 84.12 167 CYS A CA 1
ATOM 1308 C C . CYS A 1 167 ? -17.091 -0.458 30.314 1.00 84.12 167 CYS A C 1
ATOM 1310 O O . CYS A 1 167 ? -18.015 -0.288 29.520 1.00 84.12 167 CYS A O 1
ATOM 1312 N N . PHE A 1 168 ? -16.370 -1.586 30.322 1.00 88.81 168 PHE A N 1
ATOM 1313 C CA . PHE A 1 168 ? -16.665 -2.733 29.470 1.00 88.81 168 PHE A CA 1
ATOM 1314 C C . PHE A 1 168 ? -17.117 -3.926 30.302 1.00 88.81 168 PHE A C 1
ATOM 1316 O O . PHE A 1 168 ? -16.368 -4.463 31.114 1.00 88.81 168 PHE A O 1
ATOM 1323 N N . ALA A 1 169 ? -18.334 -4.389 30.037 1.00 89.12 169 ALA A N 1
ATOM 1324 C CA . ALA A 1 169 ? -18.914 -5.532 30.723 1.00 89.12 169 ALA A CA 1
ATOM 1325 C C . ALA A 1 169 ? -19.017 -6.736 29.785 1.00 89.12 169 ALA A C 1
ATOM 1327 O O . ALA A 1 169 ? -19.329 -6.612 28.594 1.00 89.12 169 ALA A O 1
ATOM 1328 N N . LYS A 1 170 ? -18.763 -7.929 30.329 1.00 90.19 170 LYS A N 1
ATOM 1329 C CA . LYS A 1 170 ? -18.900 -9.187 29.596 1.00 90.19 170 LYS A CA 1
ATOM 1330 C C . LYS A 1 170 ? -20.325 -9.715 29.745 1.00 90.19 170 LYS A C 1
ATOM 1332 O O . LYS A 1 170 ? -20.761 -10.027 30.846 1.00 90.19 170 LYS A O 1
ATOM 1337 N N . VAL A 1 171 ? -21.017 -9.881 28.625 1.00 88.56 171 VAL A N 1
ATOM 1338 C CA . VAL A 1 171 ? -22.336 -10.515 28.551 1.00 88.56 171 VAL A CA 1
ATOM 1339 C C . VAL A 1 171 ? -22.143 -11.980 28.175 1.00 88.56 171 VAL A C 1
ATOM 1341 O O . VAL A 1 171 ? -21.653 -12.312 27.087 1.00 88.56 171 VAL A O 1
ATOM 1344 N N . LEU A 1 172 ? -22.492 -12.865 29.106 1.00 85.50 172 LEU A N 1
ATOM 1345 C CA . LEU A 1 172 ? -22.319 -14.304 28.946 1.00 85.50 172 LEU A CA 1
ATOM 1346 C C . LEU A 1 172 ? -23.326 -14.853 27.935 1.00 85.50 172 LEU A C 1
ATOM 1348 O O . LEU A 1 172 ? -24.510 -14.530 27.992 1.00 85.50 172 LEU 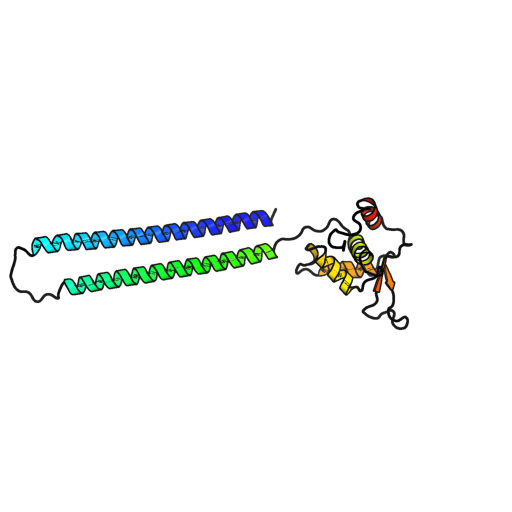A O 1
ATOM 1352 N N . LYS A 1 173 ? -22.857 -15.692 27.005 1.00 79.81 173 LYS A N 1
ATOM 1353 C CA . LYS A 1 173 ? -23.755 -16.448 26.116 1.00 79.81 173 LYS A CA 1
ATOM 1354 C C . LYS A 1 173 ? -24.439 -17.587 26.875 1.00 79.81 173 LYS A C 1
ATOM 1356 O O . LYS A 1 173 ? -25.601 -17.878 26.632 1.00 79.81 173 LYS A O 1
ATOM 1361 N N . ASP A 1 174 ? -23.679 -18.224 27.756 1.00 79.75 174 ASP A N 1
ATOM 1362 C CA . ASP A 1 174 ? -24.111 -19.311 28.621 1.00 79.75 174 ASP A CA 1
ATOM 1363 C C . ASP A 1 174 ? -23.667 -18.963 30.052 1.00 79.75 174 ASP A C 1
ATOM 1365 O O . ASP A 1 174 ? -22.454 -18.874 30.296 1.00 79.75 174 ASP A O 1
ATOM 1369 N N . PRO A 1 175 ? -24.607 -18.729 30.986 1.00 77.75 175 PRO A N 1
ATOM 1370 C CA . PRO A 1 175 ? -24.291 -18.449 32.384 1.00 77.75 175 PRO A CA 1
ATOM 1371 C C . PRO A 1 175 ? -23.443 -19.542 33.046 1.00 77.75 175 PRO A C 1
ATOM 1373 O O . PRO A 1 175 ? -22.626 -19.232 33.910 1.00 77.75 175 PRO A O 1
ATOM 1376 N N . ALA A 1 176 ? -23.554 -20.799 32.600 1.00 79.50 176 ALA A N 1
ATOM 1377 C CA . ALA A 1 176 ? -22.767 -21.913 33.123 1.00 79.50 176 ALA A CA 1
ATOM 1378 C C . ALA A 1 176 ? -21.293 -21.873 32.675 1.00 79.50 176 ALA A C 1
ATOM 1380 O O . ALA A 1 176 ? -20.454 -22.589 33.222 1.00 79.50 176 ALA A O 1
ATOM 1381 N N . LYS A 1 177 ? -20.943 -21.042 31.680 1.00 76.25 177 LYS A N 1
ATOM 1382 C CA . LYS A 1 177 ? -19.592 -20.978 31.096 1.00 76.25 177 LYS A CA 1
ATOM 1383 C C . LYS A 1 177 ? -19.053 -19.541 31.018 1.00 76.25 177 LYS A C 1
ATOM 1385 O O . LYS A 1 177 ? -18.761 -19.032 29.929 1.00 76.25 177 LYS A O 1
ATOM 1390 N N . PRO A 1 178 ? -18.792 -18.889 32.166 1.00 73.44 178 PRO A N 1
ATOM 1391 C CA . PRO A 1 178 ? -18.356 -17.489 32.214 1.00 73.44 178 PRO A CA 1
ATOM 1392 C C . PRO A 1 178 ? -16.988 -17.235 31.555 1.00 73.44 178 PRO A C 1
ATOM 1394 O O . PRO A 1 178 ? -16.708 -16.140 31.054 1.00 73.44 178 PRO A O 1
ATOM 1397 N N . LYS A 1 179 ? -16.130 -18.261 31.507 1.00 74.44 179 LYS A N 1
ATOM 1398 C CA . LYS A 1 179 ? -14.793 -18.207 30.892 1.00 74.44 179 LYS A CA 1
ATOM 1399 C C . LYS A 1 179 ? -14.773 -18.626 29.413 1.00 74.44 179 LYS A C 1
ATOM 1401 O O . LYS A 1 179 ? -13.706 -18.602 28.804 1.00 74.44 179 LYS A O 1
ATOM 1406 N N . ALA A 1 180 ? -15.911 -18.992 28.817 1.00 72.06 180 ALA A N 1
ATOM 1407 C CA . ALA A 1 180 ? -15.942 -19.460 27.433 1.00 72.06 180 ALA A CA 1
ATOM 1408 C C . ALA A 1 180 ? -15.514 -18.379 26.426 1.00 72.06 180 ALA A C 1
ATOM 1410 O O . ALA A 1 180 ? -15.865 -17.198 26.523 1.00 72.06 180 ALA A O 1
ATOM 1411 N N . LYS A 1 181 ? -14.779 -18.814 25.397 1.00 73.44 181 LYS A N 1
ATOM 1412 C CA . LYS A 1 181 ? -14.475 -17.995 24.222 1.00 73.44 181 LYS A CA 1
ATOM 1413 C C . LYS A 1 181 ? -15.781 -17.709 23.472 1.00 73.44 181 LYS A C 1
ATOM 1415 O O . LYS A 1 181 ? -16.560 -18.617 23.210 1.00 73.44 181 LYS A O 1
ATOM 1420 N N . GLY A 1 182 ? -16.004 -16.449 23.101 1.00 78.19 182 GLY A N 1
ATOM 1421 C CA . GLY A 1 182 ? -17.186 -16.045 22.327 1.00 78.19 182 GLY A CA 1
ATOM 1422 C C . GLY A 1 182 ? -18.308 -15.378 23.125 1.00 78.19 182 GLY A C 1
ATOM 1423 O O . GLY A 1 182 ? -19.359 -15.116 22.541 1.00 78.19 182 GLY A O 1
ATOM 1424 N N . ASN A 1 183 ? -18.074 -15.058 24.401 1.00 87.88 183 ASN A N 1
ATOM 1425 C CA . ASN A 1 183 ? -18.907 -14.111 25.143 1.00 87.88 183 ASN A CA 1
ATOM 1426 C C . ASN A 1 183 ? -18.904 -12.726 24.477 1.00 87.88 183 ASN A C 1
ATOM 1428 O O . ASN A 1 183 ? -17.954 -12.348 23.778 1.00 87.88 183 ASN A O 1
ATOM 1432 N N . TYR A 1 184 ? -19.991 -11.993 24.686 1.00 91.44 184 TYR A N 1
ATOM 1433 C CA . TYR A 1 184 ? -20.165 -10.648 24.160 1.00 91.44 184 TYR A CA 1
ATOM 1434 C C . TYR A 1 184 ? -19.569 -9.625 25.124 1.00 91.44 184 TYR A C 1
ATOM 1436 O O . TYR A 1 184 ? -19.469 -9.863 26.325 1.00 91.44 184 TYR A O 1
ATOM 1444 N N . TRP A 1 185 ? -19.196 -8.477 24.585 1.00 93.19 185 TRP A N 1
ATOM 1445 C CA . TRP A 1 185 ? -18.794 -7.294 25.326 1.00 93.19 185 TRP A CA 1
ATOM 1446 C C . TRP A 1 185 ? -19.780 -6.176 25.029 1.00 93.19 185 TRP A C 1
ATOM 1448 O O . TRP A 1 185 ? -20.167 -5.992 23.873 1.00 93.19 185 TRP A O 1
ATOM 1458 N N . THR A 1 186 ? -20.169 -5.452 26.069 1.00 90.94 186 THR A N 1
ATOM 1459 C CA . THR A 1 186 ? -21.010 -4.256 25.999 1.00 90.94 186 THR A CA 1
ATOM 1460 C C . THR A 1 186 ? -20.290 -3.084 26.655 1.00 90.94 186 THR A C 1
ATOM 1462 O O . THR A 1 186 ? -19.360 -3.282 27.440 1.00 90.94 186 THR A O 1
ATOM 1465 N N . VAL A 1 187 ? -20.721 -1.870 26.331 1.00 86.81 187 VAL A N 1
ATOM 1466 C CA . VAL A 1 187 ? -20.358 -0.673 27.093 1.00 86.81 187 VAL A CA 1
ATOM 1467 C C . VAL A 1 187 ? -21.373 -0.521 28.217 1.00 86.81 187 VAL A C 1
ATOM 1469 O O . VAL A 1 187 ? -22.576 -0.545 27.954 1.00 86.81 187 VAL A O 1
ATOM 1472 N N . ASP A 1 188 ? -20.897 -0.401 29.450 1.00 78.88 188 ASP A N 1
ATOM 1473 C CA . ASP A 1 188 ? -21.737 -0.046 30.589 1.00 78.88 188 ASP A CA 1
ATOM 1474 C C . ASP A 1 188 ? -21.997 1.468 30.567 1.00 78.88 188 ASP A C 1
ATOM 1476 O O . ASP A 1 188 ? -21.061 2.267 30.573 1.00 78.88 188 ASP A O 1
ATOM 1480 N N . ALA A 1 189 ? -23.271 1.855 30.494 1.00 62.47 189 ALA A N 1
ATOM 1481 C CA . ALA A 1 189 ? -23.697 3.252 30.471 1.00 62.47 189 ALA A CA 1
ATOM 1482 C C . ALA A 1 189 ? -23.673 3.913 31.862 1.00 62.47 189 ALA A C 1
ATOM 1484 O O . ALA A 1 189 ? -23.755 5.136 31.948 1.00 62.47 189 ALA A O 1
ATOM 1485 N N . MET A 1 190 ? -23.578 3.119 32.933 1.00 57.00 190 MET A N 1
ATOM 1486 C CA . MET A 1 190 ? -23.564 3.579 34.325 1.00 57.00 190 MET A CA 1
ATOM 1487 C C . MET A 1 190 ? -22.151 3.776 34.877 1.00 57.00 190 MET A C 1
ATOM 1489 O O . MET A 1 190 ? -21.969 4.515 35.844 1.00 57.00 190 MET A O 1
ATOM 1493 N N . ALA A 1 191 ? -21.140 3.160 34.260 1.00 57.62 191 ALA A N 1
ATOM 1494 C CA . ALA A 1 191 ? -19.751 3.423 34.600 1.00 57.62 191 ALA A CA 1
ATOM 1495 C C . ALA A 1 191 ? -19.396 4.865 34.187 1.00 57.62 191 ALA A C 1
ATOM 1497 O O . ALA A 1 191 ? -19.613 5.218 33.022 1.00 57.62 191 ALA A O 1
ATOM 1498 N N . PRO A 1 192 ? -18.847 5.703 35.093 1.00 52.97 192 PRO A N 1
ATOM 1499 C CA . PRO A 1 192 ? -18.488 7.071 34.755 1.00 52.97 192 PRO A CA 1
ATOM 1500 C C . PRO A 1 192 ? -17.557 7.024 33.542 1.00 52.97 192 PRO A C 1
ATOM 1502 O O . PRO A 1 192 ? -16.539 6.319 33.578 1.00 52.97 192 PRO A O 1
ATOM 1505 N N . PRO A 1 193 ? -17.897 7.718 32.447 1.00 55.91 193 PRO A N 1
ATOM 1506 C CA . PRO A 1 193 ? -17.032 7.743 31.288 1.00 55.91 193 PRO A CA 1
ATOM 1507 C C . PRO A 1 193 ? -15.718 8.326 31.772 1.00 55.91 193 PRO A C 1
ATOM 1509 O O . PRO A 1 193 ? -15.679 9.398 32.374 1.00 55.91 193 PRO A O 1
ATOM 1512 N N . ASN A 1 194 ? -14.618 7.612 31.575 1.00 59.41 194 ASN A N 1
ATOM 1513 C CA . ASN A 1 194 ? -13.347 8.265 31.818 1.00 59.41 194 ASN A CA 1
ATOM 1514 C C . ASN A 1 194 ? -13.206 9.438 30.843 1.00 59.41 194 ASN A C 1
ATOM 1516 O O . ASN A 1 194 ? -13.855 9.471 29.791 1.00 59.41 194 ASN A O 1
ATOM 1520 N N . LYS A 1 195 ? -12.334 10.387 31.192 1.00 57.09 195 LYS A N 1
ATOM 1521 C CA . LYS A 1 195 ? -12.122 11.617 30.424 1.00 57.09 195 LYS A CA 1
ATOM 1522 C C . LYS A 1 195 ? -12.022 11.347 28.916 1.00 57.09 195 LYS A C 1
ATOM 1524 O O . LYS A 1 195 ? -12.683 12.012 28.146 1.00 57.09 195 LYS A O 1
ATOM 1529 N N . SER A 1 196 ? -11.344 10.270 28.501 1.00 61.78 196 SER A N 1
ATOM 1530 C CA . SER A 1 196 ? -11.192 9.923 27.078 1.00 61.78 196 SER A CA 1
ATOM 1531 C C . SER A 1 196 ? -12.482 9.515 26.352 1.00 61.78 196 SER A C 1
ATOM 1533 O O . SER A 1 196 ? -12.629 9.804 25.168 1.00 61.78 196 SER A O 1
ATOM 1535 N N . ILE A 1 197 ? -13.410 8.829 27.026 1.00 62.38 197 ILE A N 1
ATOM 1536 C CA . ILE A 1 197 ? -14.710 8.454 26.454 1.00 62.38 197 ILE A CA 1
ATOM 1537 C C . ILE A 1 197 ? -15.631 9.680 26.437 1.00 62.38 197 ILE A C 1
ATOM 1539 O O . ILE A 1 197 ? -16.304 9.922 25.435 1.00 62.38 197 ILE A O 1
ATOM 1543 N N . PHE A 1 198 ? -15.606 10.479 27.509 1.00 62.00 198 PHE A N 1
ATOM 1544 C CA . PHE A 1 198 ? -16.331 11.749 27.588 1.00 62.00 198 PHE A CA 1
ATOM 1545 C C . PHE A 1 198 ? -15.868 12.743 26.522 1.00 62.00 198 PHE A C 1
ATOM 1547 O O . PHE A 1 198 ? -16.707 13.311 25.835 1.00 62.00 198 PHE A O 1
ATOM 1554 N N . ASP A 1 199 ? -14.560 12.912 26.329 1.00 62.94 199 ASP A N 1
ATOM 1555 C CA . ASP A 1 199 ? -13.978 13.826 25.343 1.00 62.94 199 ASP A CA 1
ATOM 1556 C C . ASP A 1 199 ? -14.415 13.454 23.919 1.00 62.94 199 ASP A C 1
ATOM 1558 O O . ASP A 1 199 ? -14.699 14.327 23.100 1.00 62.94 199 ASP A O 1
ATOM 1562 N N . VAL A 1 200 ? -14.542 12.159 23.613 1.00 62.81 200 VAL A N 1
ATOM 1563 C CA . VAL A 1 200 ? -15.084 11.693 22.325 1.00 62.81 200 VAL A CA 1
ATOM 1564 C C . VAL A 1 200 ? -16.574 12.000 22.195 1.00 62.81 200 VAL A C 1
ATOM 1566 O O . VAL A 1 200 ? -17.019 12.413 21.127 1.00 62.81 200 VAL A O 1
ATOM 1569 N N . TRP A 1 201 ? -17.347 11.844 23.268 1.00 62.56 201 TRP A N 1
ATOM 1570 C CA . TRP A 1 201 ? -18.771 12.186 23.266 1.00 62.56 201 TRP A CA 1
ATOM 1571 C C . TRP A 1 201 ? -19.032 13.695 23.193 1.00 62.56 201 TRP A C 1
ATOM 1573 O O . TRP A 1 201 ? -20.014 14.100 22.581 1.00 62.56 201 TRP A O 1
ATOM 1583 N N . LEU A 1 202 ? -18.152 14.514 23.772 1.00 60.44 202 LEU A N 1
ATOM 1584 C CA . LEU A 1 202 ? -18.252 15.974 23.785 1.00 60.44 202 LEU A CA 1
ATOM 1585 C C . LEU A 1 202 ? -17.729 16.615 22.498 1.00 60.44 202 LEU A C 1
ATOM 1587 O O . LEU A 1 202 ? -18.302 17.592 22.031 1.00 60.44 202 LEU A O 1
ATOM 1591 N N . SER A 1 203 ? -16.657 16.076 21.914 1.00 57.62 203 SER A N 1
ATOM 1592 C CA . SER A 1 203 ? -16.074 16.633 20.685 1.00 57.62 203 SER A CA 1
ATOM 1593 C C . SER A 1 203 ? -16.925 16.370 19.441 1.00 57.62 203 SER A C 1
ATOM 1595 O O . SER A 1 203 ? -16.849 17.139 18.490 1.00 57.62 203 SER A O 1
ATOM 1597 N N . HIS A 1 204 ? -17.730 15.301 19.436 1.00 55.31 204 HIS A N 1
ATOM 1598 C CA . HIS A 1 204 ? -18.442 14.824 18.247 1.00 55.31 204 HIS A CA 1
ATOM 1599 C C . HIS A 1 204 ? -19.841 14.252 18.577 1.00 55.31 204 HIS A C 1
ATOM 1601 O O . HIS A 1 204 ? -20.129 13.094 18.252 1.00 55.31 204 HIS A O 1
ATOM 1607 N N . PRO A 1 205 ? -20.748 15.024 19.210 1.00 52.09 205 PRO A N 1
ATOM 1608 C CA . PRO A 1 205 ? -22.054 14.518 19.648 1.00 52.09 205 PRO A CA 1
ATOM 1609 C C . PRO A 1 205 ? -22.965 14.080 18.484 1.00 52.09 205 PRO A C 1
ATOM 1611 O O . PRO A 1 205 ? -23.803 13.199 18.667 1.00 52.09 205 PRO A O 1
ATOM 1614 N N . GLY A 1 206 ? -22.781 14.643 17.282 1.00 49.62 206 GLY A N 1
ATOM 1615 C CA . GLY A 1 206 ? -23.500 14.259 16.056 1.00 49.62 206 GLY A CA 1
ATOM 1616 C C . GLY A 1 206 ? -22.809 13.185 15.201 1.00 49.62 206 GLY A C 1
ATOM 1617 O O . GLY A 1 206 ? -23.451 12.590 14.338 1.00 49.62 206 GLY A O 1
ATOM 1618 N N . ASP A 1 207 ? -21.531 12.886 15.461 1.00 50.00 207 ASP A N 1
ATOM 1619 C CA . ASP A 1 207 ? -20.702 11.969 14.656 1.00 50.00 207 ASP A CA 1
ATOM 1620 C C . ASP A 1 207 ? -20.348 10.667 15.394 1.00 50.00 207 ASP A C 1
ATOM 1622 O O . ASP A 1 207 ? -19.465 9.919 14.975 1.00 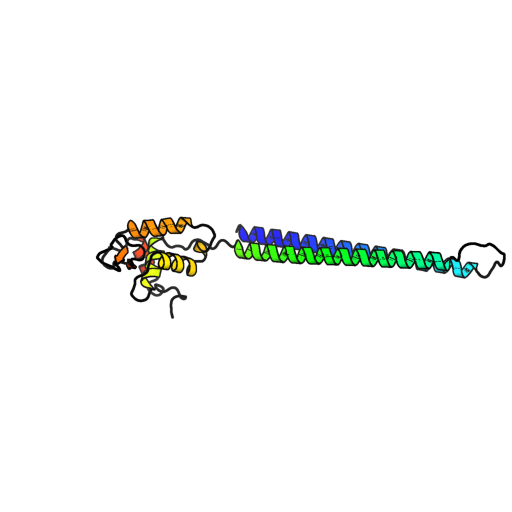50.00 207 ASP A O 1
ATOM 1626 N N . ILE A 1 208 ? -21.084 10.339 16.465 1.00 53.19 208 ILE A N 1
ATOM 1627 C CA . ILE A 1 208 ? -20.953 9.082 17.238 1.00 53.19 208 ILE A CA 1
ATOM 1628 C C . ILE A 1 208 ? -21.047 7.847 16.321 1.00 53.19 208 ILE A C 1
ATOM 1630 O O . ILE A 1 208 ? -20.568 6.762 16.645 1.00 53.19 208 ILE A O 1
ATOM 1634 N N . VAL A 1 209 ? -21.652 8.020 15.151 1.00 53.16 209 VAL A N 1
ATOM 1635 C CA . VAL A 1 209 ? -21.648 7.065 14.058 1.00 53.16 209 VAL A CA 1
ATOM 1636 C C . VAL A 1 209 ? -20.764 7.651 12.957 1.00 53.16 209 VAL A C 1
ATOM 1638 O O . VAL A 1 209 ? -21.185 8.560 12.230 1.00 53.16 209 VAL A O 1
ATOM 1641 N N . HIS A 1 210 ? -19.528 7.137 12.854 1.00 50.00 210 HIS A N 1
ATOM 1642 C CA . HIS A 1 210 ? -18.634 7.402 11.720 1.00 50.00 210 HIS A CA 1
ATOM 1643 C C . HIS A 1 210 ? -19.455 7.299 10.422 1.00 50.00 210 HIS A C 1
ATOM 1645 O O . HIS A 1 210 ? -20.265 6.379 10.339 1.00 50.00 210 HIS A O 1
ATOM 1651 N N . PRO A 1 211 ? -19.290 8.172 9.411 1.00 53.31 211 PRO A N 1
ATOM 1652 C CA . PRO A 1 211 ? -20.150 8.177 8.221 1.00 53.31 211 PRO A CA 1
ATOM 1653 C C . PRO A 1 211 ? -20.322 6.795 7.565 1.00 53.31 211 PRO A C 1
ATOM 1655 O O . PRO A 1 211 ? -21.416 6.442 7.156 1.00 53.31 211 PRO A O 1
ATOM 1658 N N . ALA A 1 212 ? -19.274 5.962 7.585 1.00 50.34 212 ALA A N 1
ATOM 1659 C CA . ALA A 1 212 ? -19.301 4.565 7.119 1.00 50.34 212 ALA A CA 1
ATOM 1660 C C . ALA A 1 212 ? -20.187 3.586 7.932 1.00 50.34 212 ALA A C 1
ATOM 1662 O O . ALA A 1 212 ? -20.299 2.418 7.576 1.00 50.34 212 ALA A O 1
ATOM 1663 N N . LEU A 1 213 ? -20.752 4.025 9.055 1.00 50.97 213 LEU A N 1
ATOM 1664 C CA . LEU A 1 213 ? -21.637 3.266 9.942 1.00 50.97 213 LEU A CA 1
ATOM 1665 C C . LEU A 1 213 ? -23.067 3.834 9.941 1.00 50.97 213 LEU A C 1
ATOM 1667 O O . LEU A 1 213 ? -23.928 3.288 10.631 1.00 50.97 213 LEU A O 1
ATOM 1671 N N . ARG A 1 214 ? -23.323 4.930 9.206 1.00 55.72 214 ARG A N 1
ATOM 1672 C CA . ARG A 1 214 ? -24.678 5.412 8.918 1.00 55.72 214 ARG A CA 1
ATOM 1673 C C . ARG A 1 214 ? -25.180 4.587 7.736 1.00 55.72 214 ARG A C 1
ATOM 1675 O O . ARG A 1 214 ? -24.697 4.769 6.623 1.00 55.72 214 ARG A O 1
ATOM 1682 N N . GLY A 1 215 ? -26.033 3.606 8.026 1.00 49.66 215 GLY A N 1
ATOM 1683 C CA . GLY A 1 215 ? -26.836 2.936 7.001 1.00 49.66 215 GLY A CA 1
ATOM 1684 C C . GLY A 1 215 ? -27.840 3.900 6.392 1.00 49.66 215 GLY A C 1
ATOM 1685 O O . GLY A 1 215 ? -28.286 4.804 7.137 1.00 49.66 215 GLY A O 1
#

InterPro domains:
  IPR001766 Fork head domain [PF00250] (110-189)
  IPR001766 Fork head domain [PR00053] (110-123)
  IPR001766 Fork head domain [PR00053] (131-148)
  IPR001766 Fork head domain [PR00053] (154-171)
  IPR001766 Fork head domain [PS50039] (110-199)
  IPR001766 Fork head domain [SM00339] (108-200)
  IPR030456 Fork head domain conserved site 2 [PS00658] (154-160)
  IPR036388 Winged helix-like DNA-binding domain superfamily [G3DSA:1.10.10.10] (103-196)
  IPR036390 Winged helix DNA-binding domain superfamily [SSF46785] (109-191)
  IPR047511 Forkhead box protein H1, forkhead domain [cd20022] (110-188)
  IPR052327 Activin-responsive transcriptional regulator [PTHR47316] (104-189)

Organism: Grus japonensis (NCBI:txid30415)

Radius of gyration: 37.11 Å; chains: 1; bounding box: 68×38×104 Å

pLDDT: mean 76.59, std 13.59, range [45.25, 94.62]

Secondary structure (DSSP, 8-state):
-HHHHHHHHHHHHHHHHHHHHHHHHHHHHHHHHHHHHHHHHHHHHHHHHTTS---------HHHHHHHHHHHHHHHHHHHHHHHHHHHHHHHHHHHHHHHHHHHH--PPPPSS-HHHHHHHHHHHSGGGEEEHHHHHHHHHHH-GGGGSS--THHHHHHHHHHH-TTEEEE-SSTT-TT-TT-EEEE-SSSPPPHHHHHHHHH-TT-SS-GGG--